Protein AF-A0A533S1Z0-F1 (afdb_monomer_lite)

Foldseek 3Di:
DDDDLLDQLLVVLLVLLVVLQVPDPCPDCLQNPLSVVLNVQSVCLLLLNHDPCSLVSLLVSLCSQLVRPDDPSSNCSSVSVNVCCVPPVVQSCCSHPVVARSSQPRPNSDPFLLLRQPPQSQPLVQLVVCVVVVVLVSSLVSRCVRDVCLQVCLPDPPRVSQVRAPVVVVPHGDSSSPSSNVSVVVCLQPPDVVVVVVPAQAEWALQQLVVCVVDPVNDPPVDDVNRNCCCVPVCVVRYDHHAQDAPDVQWTKHQQAWLHSGFIWIWGQDPVGIEIAREQLAQEPCCLVVVNTDPRTPHVVSSSVSSVVCVVGGPHYDHDHYPVNCVVCVPVDDD

Secondary structure (DSSP, 8-state):
----TTS-HHHHHHHHHHHHHHT----SHIIIIIHHHHHHHHHHHHHT---TTHHHHHHHHHHHHHHH-SSHHHHHTTHHHHHHHHH-HHHHHHHHHS---TTS--GGG-S-HHHHTSTT---HHHHHHHHHHT-HHHHHHHHHTT-S-HHHHHHH---HHHHT-GGGGTSPPP-HHHHHHHHHHHHHHH--GGGT-TT--EEE-HHHHHHHHH-GGGBTTTB-HHHHHIIIIISGGGEEE-SSEEEETTEEEEE--SS-TT-EEEEEEETTEEEEE-GGG--SHHHHHHT---SS-S-HHHHHHHHHHHHHH-SEEE-SS-THHHHH-TTS---

pLDDT: mean 90.34, std 8.54, range [52.91, 98.19]

Radius of gyration: 32.19 Å; chains: 1; bounding box: 68×45×89 Å

Sequence (335 aa):
IVMDEDSCLVDVARYFLEFVQEESCGKCVPCRVGTKRMLEILNRICEGDGEEEDVERLIELGEMIKDSSLCGMGQTAPNPVLTTLEYFRDEYEAHIKEKKCPAAVCDALMISPCQHTCPVGINVPKYVAHISAGEYLEAIETIRERNPFPAICGRICHHPCEGRCRRGELDDSVAIRALKRFAADWYFDHVNELGIYKNARIVVSRRGLEAATAFPGWKGTWAPWEVLDGLTKVWKDRVVAIDDTEVLPGLRTMWLGGHTPCSQAVVLQTRIGSTAIAGDTVSLYANIERNIPVGVADDYDQCLRAMIKLKRMADVIIPSHDPEVLRRYPNGAIG

Structure (mmCIF, N/CA/C/O backbone):
data_AF-A0A533S1Z0-F1
#
_entry.id   AF-A0A533S1Z0-F1
#
loop_
_atom_site.group_PDB
_atom_site.id
_atom_site.type_symbol
_atom_site.label_atom_id
_atom_site.label_alt_id
_atom_site.label_comp_id
_atom_site.label_asym_id
_atom_site.label_entity_id
_atom_site.label_seq_id
_atom_site.pdbx_PDB_ins_code
_atom_site.Cartn_x
_atom_site.Cartn_y
_atom_site.Cartn_z
_atom_site.occupancy
_atom_site.B_iso_or_equiv
_atom_site.auth_seq_id
_atom_site.auth_comp_id
_atom_site.auth_asym_id
_atom_site.auth_atom_id
_atom_site.pdbx_PDB_model_num
ATOM 1 N N . ILE A 1 1 ? 5.476 3.627 -35.959 1.00 69.94 1 ILE A N 1
ATOM 2 C CA . ILE A 1 1 ? 5.250 2.936 -34.669 1.00 69.94 1 ILE A CA 1
ATOM 3 C C . ILE A 1 1 ? 4.703 3.990 -33.723 1.00 69.94 1 ILE A C 1
ATOM 5 O O . ILE A 1 1 ? 5.192 5.111 -33.784 1.00 69.94 1 ILE A O 1
ATOM 9 N N . VAL A 1 2 ? 3.652 3.682 -32.969 1.00 80.75 2 VAL A N 1
ATOM 10 C CA . VAL A 1 2 ? 3.110 4.568 -31.929 1.00 80.75 2 VAL A CA 1
ATOM 11 C C . VAL A 1 2 ? 3.434 3.898 -30.600 1.00 80.75 2 VAL A C 1
ATOM 13 O O . VAL A 1 2 ? 3.203 2.699 -30.477 1.00 80.75 2 VAL A O 1
ATOM 16 N N . MET A 1 3 ? 4.026 4.648 -29.677 1.00 86.12 3 MET A N 1
ATOM 17 C CA . MET A 1 3 ? 4.383 4.208 -28.326 1.00 86.12 3 MET A CA 1
ATOM 18 C C . MET A 1 3 ? 3.674 5.119 -27.329 1.00 86.12 3 MET A C 1
ATOM 20 O O . MET A 1 3 ? 3.401 6.281 -27.644 1.00 86.12 3 MET A O 1
ATOM 24 N N . ASP A 1 4 ? 3.370 4.583 -26.160 1.00 87.00 4 ASP A N 1
ATOM 25 C CA . ASP A 1 4 ? 2.762 5.279 -25.033 1.00 87.00 4 ASP A CA 1
ATOM 26 C C . ASP A 1 4 ? 3.673 5.195 -23.797 1.00 87.00 4 ASP A C 1
ATOM 28 O O . ASP A 1 4 ? 4.795 4.690 -23.857 1.00 87.00 4 ASP A O 1
ATOM 32 N N . GLU A 1 5 ? 3.171 5.693 -22.669 1.00 81.00 5 GLU A N 1
ATOM 33 C CA . GLU A 1 5 ? 3.834 5.685 -21.355 1.00 81.00 5 GLU A CA 1
ATOM 34 C C . GLU A 1 5 ? 4.110 4.262 -20.834 1.00 81.00 5 GLU A C 1
ATOM 36 O O . GLU A 1 5 ? 4.813 4.082 -19.835 1.00 81.00 5 GLU A O 1
ATOM 41 N N . ASP A 1 6 ? 3.573 3.239 -21.509 1.00 83.81 6 ASP A N 1
ATOM 42 C CA . ASP A 1 6 ? 3.779 1.849 -21.151 1.00 83.81 6 ASP A CA 1
ATOM 43 C C . ASP A 1 6 ? 5.039 1.227 -21.761 1.00 83.81 6 ASP A C 1
ATOM 45 O O . ASP A 1 6 ? 5.438 0.125 -21.364 1.00 83.81 6 ASP A O 1
ATOM 49 N N . SER A 1 7 ? 5.705 1.965 -22.649 1.00 90.50 7 SER A N 1
ATOM 50 C CA . SER A 1 7 ? 6.949 1.581 -23.311 1.00 90.50 7 SER A CA 1
ATOM 51 C C . SER A 1 7 ? 8.155 2.246 -22.643 1.00 90.50 7 SER A C 1
ATOM 53 O O . SER A 1 7 ? 8.213 3.464 -22.536 1.00 90.50 7 SER A O 1
ATOM 55 N N . CYS A 1 8 ? 9.155 1.461 -22.235 1.00 94.00 8 CYS A N 1
ATOM 56 C CA . CYS A 1 8 ? 10.425 2.004 -21.745 1.00 94.00 8 CYS A CA 1
ATOM 57 C C . CYS A 1 8 ? 11.282 2.474 -22.923 1.00 94.00 8 CYS A C 1
ATOM 59 O O . CYS A 1 8 ? 11.689 1.657 -23.752 1.00 94.00 8 CYS A O 1
ATOM 61 N N . LEU A 1 9 ? 11.612 3.762 -22.994 1.00 95.31 9 LEU A N 1
ATOM 62 C CA . LEU A 1 9 ? 12.320 4.297 -24.160 1.00 95.31 9 LEU A CA 1
ATOM 63 C C . LEU A 1 9 ? 13.807 3.947 -24.180 1.00 95.31 9 LEU A C 1
ATOM 65 O O . LEU A 1 9 ? 14.397 3.827 -25.255 1.00 95.31 9 LEU A O 1
ATOM 69 N N . VAL A 1 10 ? 14.390 3.681 -23.008 1.00 96.25 10 VAL A N 1
ATOM 70 C CA . VAL A 1 10 ? 15.740 3.112 -22.891 1.00 96.25 10 VAL A CA 1
ATOM 71 C C . VAL A 1 10 ? 15.785 1.712 -23.514 1.00 96.25 10 VAL A C 1
ATOM 73 O O . VAL A 1 10 ? 16.684 1.411 -24.302 1.00 96.25 10 VAL A O 1
ATOM 76 N N . ASP A 1 11 ? 14.784 0.877 -23.219 1.00 95.94 11 ASP A N 1
ATOM 77 C CA . ASP A 1 11 ? 14.675 -0.485 -23.753 1.00 95.94 11 ASP A CA 1
ATOM 78 C C . ASP A 1 11 ? 14.328 -0.496 -25.248 1.00 95.94 11 ASP A C 1
ATOM 80 O O . ASP A 1 11 ? 14.890 -1.271 -26.018 1.00 95.94 11 ASP A O 1
ATOM 84 N N . VAL A 1 12 ? 13.482 0.432 -25.700 1.00 95.38 12 VAL A N 1
ATOM 85 C CA . VAL A 1 12 ? 13.204 0.638 -27.128 1.00 95.38 12 VAL A CA 1
ATOM 86 C C . VAL A 1 12 ? 14.484 0.987 -27.889 1.00 95.38 12 VAL A C 1
ATOM 88 O O . VAL A 1 12 ? 14.756 0.412 -28.947 1.00 95.38 12 VAL A O 1
ATOM 91 N N . ALA A 1 13 ? 15.284 1.918 -27.365 1.00 96.25 13 ALA A N 1
ATOM 92 C CA . ALA A 1 13 ? 16.552 2.293 -27.978 1.00 96.25 13 ALA A CA 1
ATOM 93 C C . ALA A 1 13 ? 17.522 1.100 -28.027 1.00 96.25 13 ALA A C 1
ATOM 95 O O . ALA A 1 13 ? 18.154 0.869 -29.060 1.00 96.25 13 ALA A O 1
ATOM 96 N N . ARG A 1 14 ? 17.585 0.310 -26.945 1.00 96.88 14 ARG A N 1
ATOM 97 C CA . ARG A 1 14 ? 18.360 -0.939 -26.853 1.00 96.88 14 ARG A CA 1
ATOM 98 C C . ARG A 1 14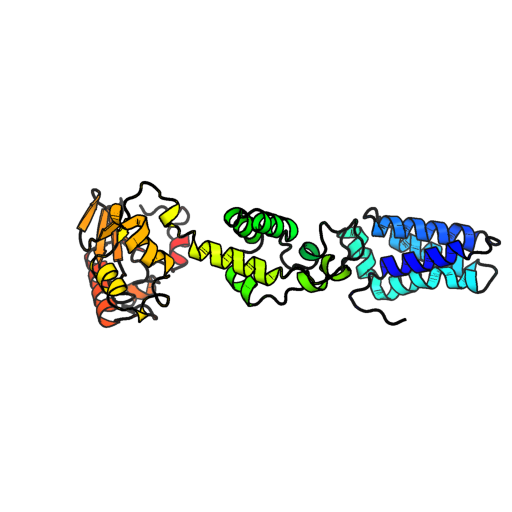 ? 17.931 -1.942 -27.926 1.00 96.88 14 ARG A C 1
ATOM 100 O O . ARG A 1 14 ? 18.781 -2.402 -28.681 1.00 96.88 14 ARG A O 1
ATOM 107 N N . TYR A 1 15 ? 16.630 -2.201 -28.051 1.00 94.94 15 TYR A N 1
ATOM 108 C CA . TYR A 1 15 ? 16.052 -3.119 -29.037 1.00 94.94 15 TYR A CA 1
ATOM 109 C C . TYR A 1 15 ? 16.387 -2.720 -30.481 1.00 94.94 15 TYR A C 1
ATOM 111 O O . TYR A 1 15 ? 16.841 -3.545 -31.275 1.00 94.94 15 TYR A O 1
ATOM 119 N N . PHE A 1 16 ? 16.213 -1.444 -30.842 1.00 94.56 16 PHE A N 1
ATOM 120 C CA . PHE A 1 16 ? 16.554 -0.994 -32.195 1.00 94.56 16 PHE A CA 1
ATOM 121 C C . PHE A 1 16 ? 18.049 -1.081 -32.478 1.00 94.56 16 PHE A C 1
ATOM 123 O O . PHE A 1 16 ? 18.445 -1.391 -33.601 1.00 94.56 16 PHE A O 1
ATOM 130 N N . LEU A 1 17 ? 18.883 -0.803 -31.481 1.00 94.19 17 LEU A N 1
ATOM 131 C CA . LEU A 1 17 ? 20.326 -0.863 -31.642 1.00 94.19 17 LEU A CA 1
ATOM 132 C C . LEU A 1 17 ? 20.837 -2.309 -31.742 1.00 94.19 17 LEU A C 1
ATOM 134 O O . LEU A 1 17 ? 21.756 -2.573 -32.515 1.00 94.19 17 LEU A O 1
ATOM 138 N N . GLU A 1 18 ? 20.213 -3.239 -31.018 1.00 95.19 18 GLU A N 1
ATOM 139 C CA . GLU A 1 18 ? 20.423 -4.683 -31.151 1.00 95.19 18 GLU A CA 1
ATOM 140 C C . GLU A 1 18 ? 20.115 -5.144 -32.579 1.00 95.19 18 GLU A C 1
ATOM 142 O O . GLU A 1 18 ? 20.994 -5.693 -33.244 1.00 95.19 18 GLU A O 1
ATOM 147 N N . PHE A 1 19 ? 18.944 -4.777 -33.108 1.00 93.56 19 PHE A N 1
ATOM 148 C CA . PHE A 1 19 ? 18.575 -5.050 -34.499 1.00 93.56 19 PHE A CA 1
ATOM 149 C C . PHE A 1 19 ? 19.589 -4.477 -35.504 1.00 93.56 19 PHE A C 1
ATOM 151 O O . PHE A 1 19 ? 20.037 -5.167 -36.419 1.00 93.56 19 PHE A O 1
ATOM 158 N N . VAL A 1 20 ? 19.999 -3.214 -35.335 1.00 91.31 20 VAL A N 1
ATOM 159 C CA . VAL A 1 20 ? 20.996 -2.580 -36.216 1.00 91.31 20 VAL A CA 1
ATOM 160 C C . VAL A 1 20 ? 22.335 -3.315 -36.174 1.00 91.31 20 VAL A C 1
ATOM 162 O O . VAL A 1 20 ? 23.023 -3.400 -37.195 1.00 91.31 20 VAL A O 1
ATOM 165 N N . GLN A 1 21 ? 22.720 -3.834 -35.010 1.00 91.31 21 GLN A N 1
ATOM 166 C CA . GLN A 1 21 ? 23.967 -4.564 -34.853 1.00 91.31 21 GLN A CA 1
ATOM 167 C C . GLN A 1 21 ? 23.907 -5.959 -35.489 1.00 91.31 21 GLN A C 1
ATOM 169 O O . GLN A 1 21 ? 24.897 -6.374 -36.095 1.00 91.31 21 GLN A O 1
ATOM 174 N N . GLU A 1 22 ? 22.770 -6.652 -35.401 1.00 91.94 22 GLU A N 1
ATOM 175 C CA . GLU A 1 22 ? 22.540 -7.938 -36.076 1.00 91.94 22 GLU A CA 1
ATOM 176 C C . GLU A 1 22 ? 22.550 -7.798 -37.605 1.00 91.94 22 GLU A C 1
ATOM 178 O O . GLU A 1 22 ? 23.176 -8.599 -38.300 1.00 91.94 22 GLU A O 1
ATOM 183 N N . GLU A 1 23 ? 21.954 -6.725 -38.130 1.00 92.00 23 GLU A N 1
ATOM 184 C CA . GLU A 1 23 ? 21.871 -6.449 -39.572 1.00 92.00 23 GLU A CA 1
ATOM 185 C C . GLU A 1 23 ? 23.104 -5.710 -40.133 1.00 92.00 23 GLU A C 1
ATOM 187 O O . GLU A 1 23 ? 23.195 -5.386 -41.325 1.00 92.00 23 GLU A O 1
ATOM 192 N N . SER A 1 24 ? 24.096 -5.414 -39.290 1.00 90.25 24 SER A N 1
ATOM 193 C CA . SER A 1 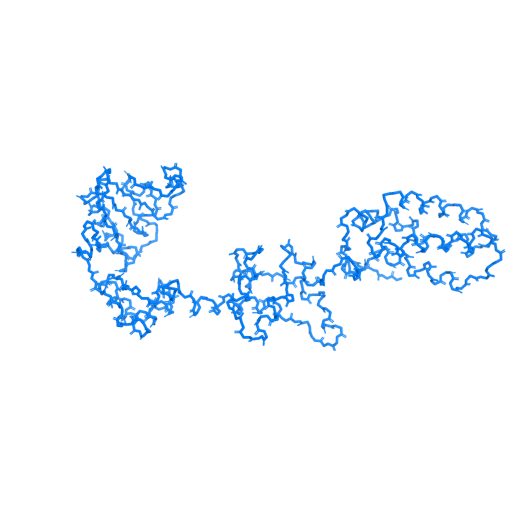24 ? 25.281 -4.667 -39.705 1.00 90.25 24 SER A CA 1
ATOM 194 C C . SER A 1 24 ? 26.155 -5.474 -40.668 1.00 90.25 24 SER A C 1
ATOM 196 O O . SER A 1 24 ? 26.665 -6.545 -40.352 1.00 90.25 24 SER A O 1
ATOM 198 N N . CYS A 1 25 ? 26.477 -4.894 -41.831 1.00 91.94 25 CYS A N 1
ATOM 199 C CA . CYS A 1 25 ? 27.436 -5.499 -42.767 1.00 91.94 25 CYS A CA 1
ATOM 200 C C . CYS A 1 25 ? 28.890 -5.530 -42.244 1.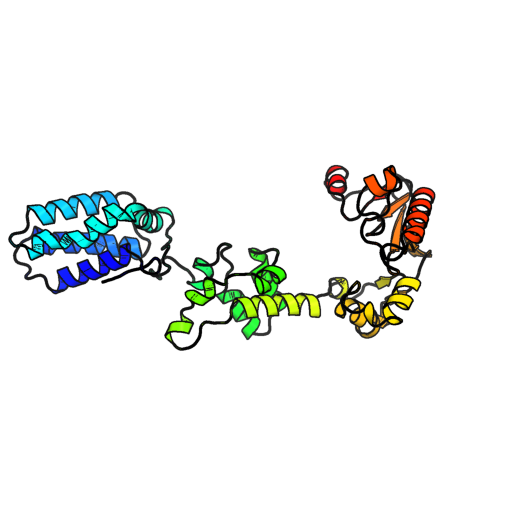00 91.94 25 CYS A C 1
ATOM 202 O O . CYS A 1 25 ? 29.768 -6.097 -42.898 1.00 91.94 25 CYS A O 1
ATOM 204 N N . GLY A 1 26 ? 29.179 -4.852 -41.123 1.00 90.38 26 GLY A N 1
ATOM 205 C CA . GLY A 1 26 ? 30.468 -4.901 -40.426 1.00 90.38 26 GLY A CA 1
ATOM 206 C C . GLY A 1 26 ? 31.662 -4.232 -41.128 1.00 90.38 26 GLY A C 1
ATOM 207 O O . GLY A 1 26 ? 32.798 -4.407 -40.683 1.00 90.38 26 GLY A O 1
ATOM 208 N N . LYS A 1 27 ? 31.446 -3.481 -42.218 1.00 92.44 27 LYS A N 1
ATOM 209 C CA . LYS A 1 27 ? 32.531 -2.930 -43.058 1.00 92.44 27 LYS A CA 1
ATOM 210 C C . LYS A 1 27 ? 33.289 -1.758 -42.429 1.00 92.44 27 LYS A C 1
ATOM 212 O O . LYS A 1 27 ? 34.510 -1.708 -42.544 1.00 92.44 27 LYS A O 1
ATOM 217 N N . CYS A 1 28 ? 32.598 -0.807 -41.795 1.00 93.38 28 CYS A N 1
ATOM 218 C CA . CYS A 1 28 ? 33.242 0.332 -41.136 1.00 93.38 28 CYS A CA 1
ATOM 219 C C . CYS A 1 28 ? 33.354 0.108 -39.625 1.00 93.38 28 CYS A 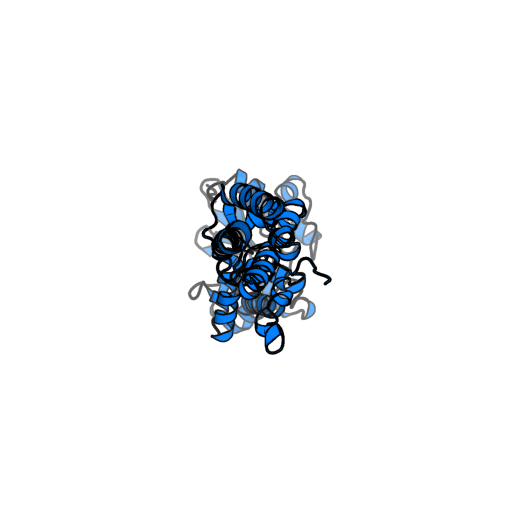C 1
ATOM 221 O O . CYS A 1 28 ? 32.423 -0.372 -38.977 1.00 93.38 28 CYS A O 1
ATOM 223 N N . VAL A 1 29 ? 34.509 0.471 -39.061 1.00 94.94 29 VAL A N 1
ATOM 224 C CA . VAL A 1 29 ? 34.780 0.346 -37.621 1.00 94.94 29 VAL A CA 1
ATOM 225 C C . VAL A 1 29 ? 33.822 1.191 -36.769 1.00 94.94 29 VAL A C 1
ATOM 227 O O . VAL A 1 29 ? 33.312 0.625 -35.802 1.00 94.94 29 VAL A O 1
ATOM 230 N N . PRO A 1 30 ? 33.506 2.461 -37.120 1.00 94.75 30 PRO A N 1
ATOM 231 C CA . PRO A 1 30 ? 32.562 3.278 -36.355 1.00 94.75 30 PRO A CA 1
ATOM 232 C C . PRO A 1 30 ? 31.214 2.587 -36.155 1.00 94.75 30 PRO A C 1
ATOM 234 O O . PRO A 1 30 ? 30.812 2.368 -35.021 1.00 94.75 30 PRO A O 1
ATOM 237 N N . CYS A 1 31 ? 30.570 2.114 -37.227 1.00 93.94 31 CYS A N 1
ATOM 238 C CA . CYS A 1 31 ? 29.302 1.396 -37.110 1.00 93.94 31 CYS A CA 1
ATOM 239 C C . CYS A 1 31 ? 29.462 0.054 -36.380 1.00 93.94 31 CYS A C 1
ATOM 241 O O . CYS A 1 31 ? 28.766 -0.173 -35.399 1.00 93.94 31 CYS A O 1
ATOM 243 N N . ARG A 1 32 ? 30.398 -0.820 -36.790 1.00 94.38 32 ARG A N 1
ATOM 244 C CA . ARG A 1 32 ? 30.521 -2.190 -36.242 1.00 94.38 32 ARG A CA 1
ATOM 245 C C . ARG A 1 32 ? 30.855 -2.230 -34.749 1.00 94.38 32 ARG A C 1
ATOM 247 O O . ARG A 1 32 ? 30.400 -3.123 -34.037 1.00 94.38 32 ARG A O 1
ATOM 254 N N . VAL A 1 33 ? 31.751 -1.347 -34.308 1.00 95.62 33 VAL A N 1
ATOM 255 C CA . VAL A 1 33 ? 32.264 -1.334 -32.930 1.00 95.62 33 VAL A CA 1
ATOM 256 C C . VAL A 1 33 ? 31.521 -0.308 -32.086 1.00 95.62 33 VAL A C 1
ATOM 258 O O . VAL A 1 33 ? 31.198 -0.606 -30.943 1.00 95.62 33 VAL A O 1
ATOM 261 N N . GLY A 1 34 ? 31.226 0.872 -32.633 1.00 95.56 34 GLY A N 1
ATOM 262 C CA . GLY A 1 34 ? 30.555 1.940 -31.896 1.00 95.56 34 GLY A CA 1
ATOM 263 C C . GLY A 1 34 ? 29.149 1.548 -31.455 1.00 95.56 34 GLY A C 1
ATOM 264 O O . GLY A 1 34 ? 28.840 1.658 -30.273 1.00 95.56 34 GLY A O 1
ATOM 265 N N . THR A 1 35 ? 28.329 1.004 -32.360 1.00 95.12 35 THR A N 1
ATOM 266 C CA . THR A 1 35 ? 26.964 0.565 -32.003 1.00 95.12 35 THR A CA 1
ATOM 267 C C . THR A 1 35 ? 26.989 -0.585 -30.996 1.00 95.12 35 THR A C 1
ATOM 269 O O . THR A 1 35 ? 26.198 -0.588 -30.060 1.00 95.12 35 THR A O 1
ATOM 272 N N . LYS A 1 36 ? 27.971 -1.495 -31.086 1.00 96.00 36 LYS A N 1
ATOM 273 C CA . LYS A 1 36 ? 28.194 -2.527 -30.063 1.00 96.00 36 LYS A CA 1
ATOM 274 C C . LYS A 1 36 ? 28.472 -1.924 -28.682 1.00 96.00 36 LYS A C 1
ATOM 276 O O . LYS A 1 36 ? 27.906 -2.392 -27.703 1.00 96.00 36 LYS A O 1
ATOM 281 N N . ARG A 1 37 ? 29.322 -0.893 -28.588 1.00 97.25 37 ARG A N 1
ATOM 282 C CA . ARG A 1 37 ? 29.607 -0.216 -27.308 1.00 97.25 37 ARG A CA 1
ATOM 283 C C . ARG A 1 37 ? 28.386 0.504 -26.752 1.00 97.25 37 ARG A C 1
ATOM 285 O O . ARG A 1 37 ? 28.134 0.421 -25.558 1.00 97.25 37 ARG A O 1
ATOM 292 N N . MET A 1 38 ? 27.612 1.160 -27.613 1.00 97.25 38 MET A N 1
ATOM 293 C CA . MET A 1 38 ? 26.347 1.771 -27.208 1.00 97.25 38 MET A CA 1
ATOM 294 C C . MET A 1 38 ? 25.353 0.719 -26.689 1.00 97.25 38 MET A C 1
ATOM 296 O O . MET A 1 38 ? 24.729 0.937 -25.656 1.00 97.25 38 MET A O 1
ATOM 300 N N . LEU A 1 39 ? 25.253 -0.441 -27.348 1.00 97.44 39 LEU A N 1
ATOM 301 C CA . LEU A 1 39 ? 24.376 -1.533 -26.919 1.00 97.44 39 LEU A CA 1
ATOM 302 C C . LEU A 1 39 ? 24.806 -2.116 -25.569 1.00 97.44 39 LEU A C 1
ATOM 304 O O . LEU A 1 39 ? 23.963 -2.349 -24.711 1.00 97.44 39 LEU A O 1
ATOM 308 N N . GLU A 1 40 ? 26.111 -2.298 -25.352 1.00 97.81 40 GLU A N 1
ATOM 309 C CA . GLU A 1 40 ? 26.657 -2.727 -24.058 1.00 97.81 40 GLU A CA 1
ATOM 310 C C . GLU A 1 40 ? 26.284 -1.745 -22.935 1.00 97.81 40 GLU A C 1
ATOM 312 O O . GLU A 1 40 ? 25.869 -2.180 -21.864 1.00 97.81 40 GLU A O 1
ATOM 317 N N . ILE A 1 41 ? 26.366 -0.433 -23.183 1.00 97.88 41 ILE A N 1
ATOM 318 C CA . ILE A 1 41 ? 25.955 0.587 -22.207 1.00 97.88 41 ILE A CA 1
ATOM 319 C C . ILE A 1 41 ? 24.450 0.496 -21.921 1.00 97.88 41 ILE A C 1
ATOM 321 O O . ILE A 1 41 ? 24.056 0.452 -20.759 1.00 97.88 41 ILE A O 1
ATOM 325 N N . LEU A 1 42 ? 23.606 0.422 -22.955 1.00 97.50 42 LEU A N 1
ATOM 326 C CA . LEU A 1 42 ? 22.151 0.327 -22.781 1.00 97.50 42 LEU A CA 1
ATOM 327 C C . LEU A 1 42 ? 21.737 -0.946 -22.031 1.00 97.50 42 LEU A C 1
ATOM 329 O O . LEU A 1 42 ? 20.875 -0.872 -21.159 1.00 97.50 42 LEU A O 1
ATOM 333 N N . ASN A 1 43 ? 22.379 -2.085 -22.313 1.00 97.12 43 ASN A N 1
ATOM 334 C CA . ASN A 1 43 ? 22.161 -3.326 -21.567 1.00 97.12 43 ASN A CA 1
ATOM 335 C C . ASN A 1 43 ? 22.453 -3.123 -20.075 1.00 97.12 43 ASN A C 1
ATOM 337 O O . ASN A 1 43 ? 21.587 -3.414 -19.255 1.00 97.12 43 ASN A O 1
ATOM 341 N N . ARG A 1 44 ? 23.603 -2.528 -19.719 1.00 97.06 44 ARG A N 1
ATOM 342 C CA . ARG A 1 44 ? 23.925 -2.224 -18.312 1.00 97.06 44 ARG A CA 1
ATOM 343 C C . ARG A 1 44 ? 22.890 -1.308 -17.666 1.00 97.06 44 ARG A C 1
ATOM 345 O O . ARG A 1 44 ? 22.486 -1.554 -16.535 1.00 97.06 44 ARG A O 1
ATOM 352 N N . ILE A 1 45 ? 22.438 -0.265 -18.366 1.00 97.00 45 ILE A N 1
ATOM 353 C CA . ILE A 1 45 ? 21.412 0.649 -17.842 1.00 97.00 45 ILE A CA 1
ATOM 354 C C . ILE A 1 45 ? 20.110 -0.117 -17.548 1.00 97.00 45 ILE A C 1
ATOM 356 O O . ILE A 1 45 ? 19.538 0.051 -16.471 1.00 97.00 45 ILE A O 1
ATOM 360 N N . CYS A 1 46 ? 19.665 -0.989 -18.457 1.00 96.19 46 CYS A N 1
ATOM 361 C CA . CYS A 1 46 ? 18.471 -1.824 -18.272 1.00 96.19 46 CYS A CA 1
ATOM 362 C C . CYS A 1 46 ? 18.640 -2.908 -17.190 1.00 96.19 46 CYS A C 1
ATOM 364 O O . CYS A 1 46 ? 17.658 -3.283 -16.551 1.00 96.19 46 CYS A O 1
ATOM 366 N N . GLU A 1 47 ? 19.864 -3.385 -16.956 1.00 95.50 47 GLU A N 1
ATOM 367 C CA . GLU A 1 47 ? 20.214 -4.345 -15.897 1.00 95.50 47 GLU A CA 1
ATOM 368 C C . GLU A 1 47 ? 20.404 -3.684 -14.517 1.00 95.50 47 GLU A C 1
ATOM 370 O O . GLU A 1 47 ? 20.480 -4.374 -13.503 1.00 95.50 47 GLU A O 1
ATOM 375 N N . GLY A 1 48 ? 20.423 -2.348 -14.453 1.00 93.81 48 GLY A N 1
ATOM 376 C CA . GLY A 1 48 ? 20.628 -1.577 -13.222 1.00 93.81 48 GLY A CA 1
ATOM 377 C C . GLY A 1 48 ? 22.079 -1.246 -12.892 1.00 93.81 48 GLY A C 1
ATOM 378 O O . GLY A 1 48 ? 22.342 -0.574 -11.894 1.00 93.81 48 GLY A O 1
ATOM 379 N N . ASP A 1 49 ? 23.004 -1.574 -13.783 1.00 95.56 49 ASP A N 1
ATOM 380 C CA . ASP A 1 49 ? 24.437 -1.292 -13.679 1.00 95.56 49 ASP A CA 1
ATOM 381 C C . ASP A 1 49 ? 24.859 -0.013 -14.433 1.00 95.56 49 ASP A C 1
ATOM 383 O O . ASP A 1 49 ? 26.031 0.176 -14.750 1.00 95.56 49 ASP A O 1
ATOM 387 N N . GLY A 1 50 ? 23.911 0.883 -14.736 1.00 93.69 50 GLY A N 1
ATOM 388 C CA . GLY A 1 50 ? 24.201 2.174 -15.373 1.00 93.69 50 GLY A CA 1
ATOM 389 C C . GLY A 1 50 ? 25.051 3.112 -14.500 1.00 93.69 50 GLY A C 1
ATOM 390 O O . GLY A 1 50 ? 24.828 3.204 -13.286 1.00 93.69 50 GLY A O 1
ATOM 391 N N . GLU A 1 51 ? 25.983 3.825 -15.137 1.00 95.50 51 GLU A N 1
ATOM 392 C CA . GLU A 1 51 ? 26.884 4.831 -14.545 1.00 95.50 51 GLU A CA 1
ATOM 393 C C . GLU A 1 51 ? 26.429 6.263 -14.895 1.00 95.50 51 GLU A C 1
ATOM 395 O O . GLU A 1 51 ? 25.767 6.470 -15.911 1.00 95.50 51 GLU A O 1
ATOM 400 N N . GLU A 1 52 ? 26.782 7.270 -14.084 1.00 93.44 52 GLU A N 1
ATOM 401 C CA . GLU A 1 52 ? 26.381 8.666 -14.351 1.00 93.44 52 GLU A CA 1
ATOM 402 C C . GLU A 1 52 ? 26.942 9.185 -15.680 1.00 93.44 52 GLU A C 1
ATOM 404 O O . GLU A 1 52 ? 26.254 9.921 -16.379 1.00 93.44 52 GLU A O 1
ATOM 409 N N . GLU A 1 53 ? 28.143 8.747 -16.066 1.00 95.81 53 GLU A N 1
ATOM 410 C CA . GLU A 1 53 ? 28.804 9.157 -17.308 1.00 95.81 53 GLU A CA 1
ATOM 411 C C . GLU A 1 53 ? 28.255 8.459 -18.560 1.00 95.81 53 GLU A C 1
ATOM 413 O O . GLU A 1 53 ? 28.666 8.775 -19.680 1.00 95.81 53 GLU A O 1
ATOM 418 N N . ASP A 1 54 ? 27.368 7.472 -18.409 1.00 96.88 54 ASP A N 1
ATOM 419 C CA . ASP A 1 54 ? 26.887 6.686 -19.545 1.00 96.88 54 ASP A CA 1
ATOM 420 C C . ASP A 1 54 ? 26.048 7.513 -20.515 1.00 96.88 54 ASP A C 1
ATOM 422 O O . ASP A 1 54 ? 26.099 7.273 -21.721 1.00 96.88 54 ASP A O 1
ATOM 426 N N . VAL A 1 55 ? 25.335 8.527 -20.022 1.00 96.50 55 VAL A N 1
ATOM 427 C CA . VAL A 1 55 ? 24.561 9.434 -20.874 1.00 96.50 55 VAL A CA 1
ATOM 428 C C . VAL A 1 55 ? 25.484 10.215 -21.809 1.00 96.50 55 VAL A C 1
ATOM 430 O O . VAL A 1 55 ? 25.279 10.220 -23.024 1.00 96.50 55 VAL A O 1
ATOM 433 N N . GLU A 1 56 ? 26.533 10.835 -21.273 1.00 97.00 56 GLU A N 1
ATOM 434 C CA . GLU A 1 56 ? 27.501 11.595 -22.063 1.00 97.00 56 GLU A CA 1
ATOM 435 C C . GLU A 1 56 ? 28.265 10.680 -23.029 1.00 97.00 56 GLU A C 1
ATOM 437 O O . GLU A 1 56 ? 28.401 11.011 -24.208 1.00 97.00 56 GLU A O 1
ATOM 442 N N . ARG A 1 57 ? 28.666 9.480 -22.585 1.00 97.50 57 ARG A N 1
ATOM 443 C CA . ARG A 1 57 ? 29.317 8.480 -23.452 1.00 97.50 57 ARG A CA 1
ATOM 444 C C . ARG A 1 57 ? 28.428 8.051 -24.618 1.00 97.50 57 ARG A C 1
ATOM 446 O O . ARG A 1 57 ? 28.929 7.890 -25.730 1.00 97.50 57 ARG A O 1
ATOM 453 N N . LEU A 1 58 ? 27.128 7.851 -24.393 1.00 97.94 58 LEU A N 1
ATOM 454 C CA . LEU A 1 58 ? 26.183 7.496 -25.457 1.00 97.94 58 LEU A CA 1
ATOM 455 C C . LEU A 1 58 ? 26.046 8.619 -26.491 1.00 97.94 58 LEU A C 1
ATOM 457 O O . LEU A 1 58 ? 25.998 8.327 -27.687 1.00 97.94 58 LEU A O 1
ATOM 461 N N . ILE A 1 59 ? 26.029 9.881 -26.054 1.00 97.88 59 ILE A N 1
ATOM 462 C CA . ILE A 1 59 ? 25.977 11.047 -26.949 1.00 97.88 59 ILE A CA 1
ATOM 463 C C . ILE A 1 59 ? 27.255 11.129 -27.791 1.00 97.88 59 ILE A C 1
ATOM 465 O O . ILE A 1 59 ? 27.182 11.213 -29.018 1.00 97.88 59 ILE A O 1
ATOM 469 N N . GLU A 1 60 ? 28.424 11.042 -27.152 1.00 97.88 60 GLU A N 1
ATOM 470 C CA . GLU A 1 60 ? 29.722 11.095 -27.834 1.00 97.88 60 GLU A CA 1
ATOM 471 C C . GLU A 1 60 ? 29.884 9.963 -28.856 1.00 97.88 60 GLU A C 1
ATOM 473 O O . GLU A 1 60 ? 30.297 10.194 -29.997 1.00 97.88 60 GLU A O 1
ATOM 478 N N . LEU A 1 61 ? 29.526 8.732 -28.471 1.00 97.06 61 LEU A N 1
ATOM 479 C CA . LEU A 1 61 ? 29.548 7.584 -29.375 1.00 97.06 61 LEU A CA 1
ATOM 480 C C . LEU A 1 61 ? 28.563 7.767 -30.530 1.00 97.06 61 LEU A C 1
ATOM 482 O O . LEU A 1 61 ? 28.918 7.479 -31.673 1.00 97.06 61 LEU A O 1
ATOM 486 N N . GLY A 1 62 ? 27.354 8.251 -30.248 1.00 97.38 62 GLY A N 1
ATOM 487 C CA . GLY A 1 62 ? 26.318 8.443 -31.253 1.00 97.38 62 GLY A CA 1
ATOM 488 C C . GLY A 1 62 ? 26.725 9.439 -32.337 1.00 97.38 62 GLY A C 1
ATOM 489 O O . GLY A 1 62 ? 26.658 9.104 -33.521 1.00 97.38 62 GLY A O 1
ATOM 490 N N . GLU A 1 63 ? 27.219 10.621 -31.964 1.00 97.75 63 GLU A N 1
ATOM 491 C CA . GLU A 1 63 ? 27.680 11.617 -32.945 1.00 97.75 63 GLU A CA 1
ATOM 492 C C . GLU A 1 63 ? 28.912 11.119 -33.724 1.00 97.75 63 GLU A C 1
ATOM 494 O O . GLU A 1 63 ? 28.968 11.237 -34.949 1.00 97.75 63 GLU A O 1
ATOM 499 N N . MET A 1 64 ? 29.857 10.437 -33.063 1.00 97.56 64 MET A N 1
ATOM 500 C CA . MET A 1 64 ? 31.019 9.850 -33.746 1.00 97.56 64 MET A CA 1
ATOM 501 C C . MET A 1 64 ? 30.613 8.822 -34.812 1.00 97.56 64 MET A C 1
ATOM 503 O O . MET A 1 64 ? 31.149 8.834 -35.927 1.00 97.56 64 MET A O 1
ATOM 507 N N . ILE A 1 65 ? 29.662 7.937 -34.497 1.00 97.00 65 ILE A N 1
ATOM 508 C CA . ILE A 1 65 ? 29.162 6.923 -35.437 1.00 97.00 65 ILE A CA 1
ATOM 509 C C . ILE A 1 65 ? 28.465 7.588 -36.621 1.00 97.00 65 ILE A C 1
ATOM 511 O O . ILE A 1 65 ? 28.682 7.169 -37.763 1.00 97.00 65 ILE A O 1
ATOM 515 N N . LYS A 1 66 ? 27.654 8.611 -36.351 1.00 96.75 66 LYS A N 1
ATOM 516 C CA . LYS A 1 66 ? 26.895 9.359 -37.351 1.00 96.75 66 LYS A CA 1
ATOM 517 C C . LYS A 1 66 ? 27.804 10.070 -38.351 1.00 96.75 66 LYS A C 1
ATOM 519 O O . LYS A 1 66 ? 27.586 9.936 -39.552 1.00 96.75 66 LYS A O 1
ATOM 524 N N . ASP A 1 67 ? 28.866 10.717 -37.882 1.00 96.88 67 ASP A N 1
ATOM 525 C CA . ASP A 1 67 ? 29.774 11.486 -38.744 1.00 96.88 67 ASP A CA 1
ATOM 526 C C . ASP A 1 67 ? 30.818 10.618 -39.462 1.00 96.88 67 ASP A C 1
ATOM 528 O O . ASP A 1 67 ? 31.277 10.953 -40.556 1.00 96.88 67 ASP A O 1
ATOM 532 N N . SER A 1 68 ? 31.199 9.480 -38.869 1.00 96.25 68 SER A N 1
ATOM 533 C CA . SER A 1 68 ? 32.332 8.669 -39.349 1.00 96.25 68 SER A CA 1
ATOM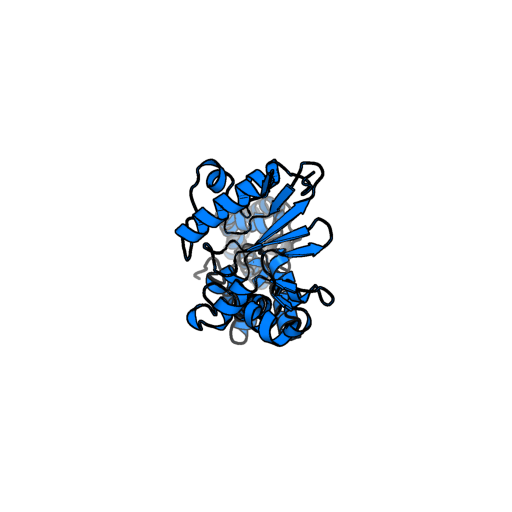 534 C C . SER A 1 68 ? 31.927 7.399 -40.112 1.00 96.25 68 SER A C 1
ATOM 536 O O . SER A 1 68 ? 32.789 6.674 -40.620 1.00 96.25 68 SER A O 1
ATOM 538 N N . SER A 1 69 ? 30.633 7.074 -40.192 1.00 96.00 69 SER A N 1
ATOM 539 C CA . SER A 1 69 ? 30.156 5.876 -40.895 1.00 96.00 69 SER A CA 1
ATOM 540 C C . SER A 1 69 ? 30.093 6.053 -42.415 1.00 96.00 69 SER A C 1
ATOM 542 O O . SER A 1 69 ? 29.700 7.094 -42.932 1.00 96.00 69 SER A O 1
ATOM 544 N N . LEU A 1 70 ? 30.443 4.986 -43.146 1.00 95.44 70 LEU A N 1
ATOM 545 C CA . LEU A 1 70 ? 30.587 5.010 -44.610 1.00 95.44 70 LEU A CA 1
ATOM 546 C C . LEU A 1 70 ? 29.261 5.039 -45.386 1.00 95.44 70 LEU A C 1
ATOM 548 O O . LEU A 1 70 ? 29.253 5.425 -46.551 1.00 95.44 70 LEU A O 1
ATOM 552 N N . CYS A 1 71 ? 28.164 4.557 -44.799 1.00 95.19 71 CYS A N 1
ATOM 553 C CA . CYS A 1 71 ? 26.875 4.423 -45.478 1.00 95.19 71 CYS A CA 1
ATOM 554 C C . CYS A 1 71 ? 25.739 5.012 -44.641 1.00 95.19 71 CYS A C 1
ATOM 556 O O . CYS A 1 71 ? 25.845 5.074 -43.418 1.00 95.19 71 CYS A O 1
ATOM 558 N N . GLY A 1 72 ? 24.627 5.364 -45.296 1.00 92.69 72 GLY A N 1
ATOM 559 C CA . GLY A 1 72 ? 23.474 5.985 -44.635 1.00 92.69 72 GLY A CA 1
ATOM 560 C C . GLY A 1 72 ? 22.927 5.171 -43.460 1.00 92.69 72 GLY A C 1
ATOM 561 O O . GLY A 1 72 ? 22.664 5.742 -42.414 1.00 92.69 72 GLY A O 1
ATOM 562 N N . MET A 1 73 ? 22.863 3.838 -43.575 1.00 91.62 73 MET A N 1
ATOM 563 C CA . MET A 1 73 ? 22.413 2.974 -42.473 1.00 91.62 73 MET A CA 1
ATOM 564 C C . MET A 1 73 ? 23.316 3.089 -41.238 1.00 91.62 73 MET A C 1
ATOM 566 O O . MET A 1 73 ? 22.820 3.198 -40.123 1.00 91.62 73 MET A O 1
ATOM 570 N N . GLY A 1 74 ? 24.639 3.103 -41.436 1.00 93.81 74 GLY A N 1
ATOM 571 C CA . GLY A 1 74 ? 25.592 3.281 -40.341 1.00 93.81 74 GLY A CA 1
ATOM 572 C C . GLY A 1 74 ? 25.537 4.686 -39.743 1.00 93.81 74 GLY A C 1
ATOM 573 O O . GLY A 1 74 ? 25.693 4.831 -38.539 1.00 93.81 74 GLY A O 1
ATOM 574 N N . GLN A 1 75 ? 25.267 5.706 -40.562 1.00 95.56 75 GLN A N 1
ATOM 575 C CA . GLN A 1 75 ? 25.112 7.088 -40.097 1.00 95.56 75 GLN A CA 1
ATOM 576 C C . GLN A 1 75 ? 23.830 7.278 -39.271 1.00 95.56 75 GLN A C 1
ATOM 578 O O . GLN A 1 75 ? 23.827 8.043 -38.315 1.00 95.56 75 GLN A O 1
ATOM 583 N N . THR A 1 76 ? 22.748 6.565 -39.601 1.00 95.75 76 THR A N 1
ATOM 584 C CA . THR A 1 76 ? 21.469 6.635 -38.872 1.00 95.75 76 THR A CA 1
ATOM 585 C C . THR A 1 76 ? 21.339 5.618 -37.740 1.00 95.75 76 THR A C 1
ATOM 587 O O . THR A 1 76 ? 20.395 5.702 -36.960 1.00 95.75 76 THR A O 1
ATOM 590 N N . ALA A 1 77 ? 22.268 4.666 -37.634 1.00 95.44 77 ALA A N 1
ATOM 591 C CA . ALA A 1 77 ? 22.306 3.644 -36.590 1.00 95.44 77 ALA A CA 1
ATOM 592 C C . ALA A 1 77 ? 22.142 4.176 -35.148 1.00 95.44 77 ALA A C 1
ATOM 594 O O . ALA A 1 77 ? 21.385 3.568 -34.396 1.00 95.44 77 ALA A O 1
ATOM 595 N N . PRO A 1 78 ? 22.793 5.284 -34.735 1.00 96.81 78 PRO A N 1
ATOM 596 C CA . PRO A 1 78 ? 22.685 5.781 -33.364 1.00 96.81 78 PRO A CA 1
ATOM 597 C C . PRO A 1 78 ? 21.431 6.633 -33.115 1.00 96.81 78 PRO A C 1
ATOM 599 O O . PRO A 1 78 ? 21.176 7.004 -31.971 1.00 96.81 78 PRO A O 1
ATOM 602 N N . ASN A 1 79 ? 20.639 6.949 -34.150 1.00 95.62 79 ASN A N 1
ATOM 603 C CA . ASN A 1 79 ? 19.497 7.860 -34.031 1.00 95.62 79 ASN A CA 1
ATOM 604 C C . ASN A 1 79 ? 18.468 7.436 -32.974 1.00 95.62 79 ASN A C 1
ATOM 606 O O . ASN A 1 79 ? 18.037 8.320 -32.241 1.00 95.62 79 ASN A O 1
ATOM 610 N N . PRO A 1 80 ? 18.087 6.147 -32.828 1.00 95.00 80 PRO A N 1
ATOM 611 C CA . PRO A 1 80 ? 17.158 5.744 -31.775 1.00 95.00 80 PRO A CA 1
ATOM 612 C C . PRO A 1 80 ? 17.629 6.181 -30.389 1.00 95.00 80 PRO A C 1
ATOM 614 O O . PRO A 1 80 ? 16.822 6.682 -29.625 1.00 95.00 80 PRO A O 1
ATOM 617 N N . VAL A 1 81 ? 18.932 6.072 -30.108 1.00 96.94 81 VAL A N 1
ATOM 618 C CA . VAL A 1 81 ? 19.528 6.443 -28.818 1.00 96.94 81 VAL A CA 1
ATOM 619 C C . VAL A 1 81 ? 19.639 7.956 -28.660 1.00 96.94 81 VAL A C 1
ATOM 621 O O . VAL A 1 81 ? 19.288 8.493 -27.616 1.00 96.94 81 VAL A O 1
ATOM 624 N N . LEU A 1 82 ? 20.125 8.658 -29.687 1.00 97.31 82 LEU A N 1
ATOM 625 C CA . LEU A 1 82 ? 20.278 10.115 -29.628 1.00 97.31 82 LEU A CA 1
ATOM 626 C C . LEU A 1 82 ? 18.923 10.810 -29.468 1.00 97.31 82 LEU A C 1
ATOM 628 O O . LEU A 1 82 ? 18.789 11.722 -28.658 1.00 97.31 82 LEU A O 1
ATOM 632 N N . THR A 1 83 ? 17.906 10.354 -30.199 1.00 95.88 83 THR A N 1
ATOM 633 C CA . THR A 1 83 ? 16.555 10.911 -30.117 1.00 95.88 83 THR A CA 1
ATOM 634 C C . THR A 1 83 ? 15.907 10.609 -28.766 1.00 95.88 83 THR A C 1
ATOM 636 O O . THR A 1 83 ? 15.347 11.515 -28.158 1.00 95.88 83 THR A O 1
ATOM 639 N N . THR A 1 84 ? 15.992 9.384 -28.237 1.00 95.56 84 THR A N 1
ATOM 640 C CA . THR A 1 84 ? 15.420 9.103 -26.907 1.00 95.56 84 THR A CA 1
ATOM 641 C C . THR A 1 84 ? 16.152 9.855 -25.797 1.00 95.56 84 THR A C 1
ATOM 643 O O . THR A 1 84 ? 15.502 10.325 -24.870 1.00 95.56 84 THR A O 1
ATOM 646 N N . LEU A 1 85 ? 17.468 10.062 -25.906 1.00 96.12 85 LEU A N 1
ATOM 647 C CA . LEU A 1 85 ? 18.220 10.916 -24.980 1.00 96.12 85 LEU A CA 1
ATOM 648 C C . LEU A 1 85 ? 17.847 12.399 -25.077 1.00 96.12 85 LEU A C 1
ATOM 650 O O . LEU A 1 85 ? 17.917 13.103 -24.074 1.00 96.12 85 LEU A O 1
ATOM 654 N N . GLU A 1 86 ? 17.474 12.891 -26.259 1.00 96.31 86 GLU A N 1
ATOM 655 C CA . GLU A 1 86 ? 17.049 14.282 -26.448 1.00 96.31 86 GLU A CA 1
ATOM 656 C C . GLU A 1 86 ? 15.691 14.551 -25.785 1.00 96.31 86 GLU A C 1
ATOM 658 O O . GLU A 1 86 ? 15.537 15.545 -25.075 1.00 96.31 86 GLU A O 1
ATOM 663 N N . TYR A 1 87 ? 14.716 13.663 -25.996 1.00 95.06 87 TYR A N 1
ATOM 664 C CA . TYR A 1 87 ? 13.331 13.893 -25.572 1.00 95.06 87 TYR A CA 1
ATOM 665 C C . TYR A 1 87 ? 12.966 13.257 -24.224 1.00 95.06 87 TYR A C 1
ATOM 667 O O . TYR A 1 87 ? 12.021 13.721 -23.593 1.00 95.06 87 TYR A O 1
ATOM 675 N N . PHE A 1 88 ? 13.699 12.231 -23.780 1.00 95.69 88 PHE A N 1
ATOM 676 C CA . PHE A 1 88 ? 13.350 11.393 -22.621 1.00 95.69 88 PHE A CA 1
ATOM 677 C C . PHE A 1 88 ? 14.561 11.109 -21.724 1.00 95.69 88 PHE A C 1
ATOM 679 O O . PHE A 1 88 ? 14.730 10.014 -21.181 1.00 95.69 88 PHE A O 1
ATOM 686 N N . ARG A 1 89 ? 15.456 12.096 -21.584 1.00 95.38 89 ARG A N 1
ATOM 687 C CA . ARG A 1 89 ? 16.650 12.008 -20.724 1.00 95.38 89 ARG A CA 1
ATOM 688 C C . ARG A 1 89 ? 16.308 11.598 -19.289 1.00 95.38 89 ARG A C 1
ATOM 690 O O . ARG A 1 89 ? 17.071 10.874 -18.657 1.00 95.38 89 ARG A O 1
ATOM 697 N N . ASP A 1 90 ? 15.171 12.051 -18.782 1.00 95.44 90 ASP A N 1
ATOM 698 C CA . ASP A 1 90 ? 14.655 11.733 -17.455 1.00 95.44 90 ASP A CA 1
ATOM 699 C C . ASP A 1 90 ? 14.440 10.228 -17.244 1.00 95.44 90 ASP A C 1
ATOM 701 O O . ASP A 1 90 ? 14.762 9.719 -16.169 1.00 95.44 90 ASP A O 1
ATOM 705 N N . GLU A 1 91 ? 14.010 9.484 -18.268 1.00 94.94 91 GLU A N 1
ATOM 706 C CA . GLU A 1 91 ? 13.917 8.024 -18.171 1.00 94.94 91 GLU A CA 1
ATOM 707 C C . GLU A 1 91 ? 15.293 7.371 -18.000 1.00 94.94 91 GLU A C 1
ATOM 709 O O . GLU A 1 91 ? 15.441 6.468 -17.173 1.00 94.94 91 GLU A O 1
ATOM 714 N N . TYR A 1 92 ? 16.316 7.838 -18.722 1.00 96.56 92 TYR A N 1
ATOM 715 C CA . TYR A 1 92 ? 17.690 7.350 -18.555 1.00 96.56 92 TYR A CA 1
ATOM 716 C C . TYR A 1 92 ? 18.211 7.644 -17.148 1.00 96.56 92 TYR A C 1
ATOM 718 O O . TYR A 1 92 ? 18.782 6.770 -16.495 1.00 96.56 92 TYR A O 1
ATOM 726 N N . GLU A 1 93 ? 17.970 8.856 -16.649 1.00 95.50 93 GLU A N 1
ATOM 727 C CA . GLU A 1 93 ? 18.378 9.242 -15.301 1.00 95.50 93 GLU A CA 1
ATOM 728 C C . GLU A 1 93 ? 17.664 8.424 -14.217 1.00 95.50 93 GLU A C 1
ATOM 730 O O . GLU A 1 93 ? 18.311 8.029 -13.246 1.00 95.50 93 GLU A O 1
ATOM 735 N N . ALA A 1 94 ? 16.381 8.091 -14.390 1.00 94.31 94 ALA A N 1
ATOM 736 C CA . ALA A 1 94 ? 15.657 7.207 -13.475 1.00 94.31 94 ALA A CA 1
ATOM 737 C C . ALA A 1 94 ? 16.268 5.792 -13.433 1.00 94.31 94 ALA A C 1
ATOM 739 O O . ALA A 1 94 ? 16.451 5.220 -12.352 1.00 94.31 94 ALA A O 1
ATOM 740 N N . HIS A 1 95 ? 16.672 5.245 -14.585 1.00 95.12 95 HIS A N 1
ATOM 741 C CA . HIS A 1 95 ? 17.351 3.945 -14.639 1.00 95.12 95 HIS A CA 1
ATOM 742 C C . HIS A 1 95 ? 18.723 3.990 -13.952 1.00 95.12 95 HIS A C 1
ATOM 744 O O . HIS A 1 95 ? 19.083 3.064 -13.225 1.00 95.12 95 HIS A O 1
ATOM 750 N N . ILE A 1 96 ? 19.483 5.070 -14.148 1.00 95.88 96 ILE A N 1
ATOM 751 C CA . ILE A 1 96 ? 20.854 5.199 -13.637 1.00 95.88 96 ILE A CA 1
ATOM 752 C C . ILE A 1 96 ? 20.872 5.529 -12.141 1.00 95.88 96 ILE A C 1
ATOM 754 O O . ILE A 1 96 ? 21.537 4.830 -11.373 1.00 95.88 96 ILE A O 1
ATOM 758 N N . LYS A 1 97 ? 20.149 6.573 -11.721 1.00 94.62 97 LYS A N 1
ATOM 759 C CA . LYS A 1 97 ? 20.214 7.142 -10.364 1.00 94.62 97 LYS A CA 1
ATOM 760 C C . LYS A 1 97 ? 19.243 6.465 -9.408 1.00 94.62 97 LYS A C 1
ATOM 762 O O . LYS A 1 97 ? 19.620 6.103 -8.297 1.00 94.62 97 LYS A O 1
ATOM 767 N N . GLU A 1 98 ? 17.994 6.290 -9.832 1.00 91.31 98 GLU A N 1
ATOM 768 C CA . GLU A 1 98 ? 16.942 5.717 -8.982 1.00 91.31 98 GLU A CA 1
ATOM 769 C C . GLU A 1 98 ? 16.895 4.190 -9.050 1.00 91.31 98 GLU A C 1
ATOM 771 O O . GLU A 1 98 ? 16.191 3.565 -8.255 1.00 91.31 98 GLU A O 1
ATOM 776 N N . LYS A 1 99 ? 17.639 3.588 -9.993 1.00 91.62 99 LYS A N 1
ATOM 777 C CA . LYS A 1 99 ? 17.594 2.151 -10.296 1.00 91.62 99 LYS A CA 1
ATOM 778 C C . LYS A 1 99 ? 16.150 1.692 -10.508 1.00 91.62 99 LYS A C 1
ATOM 780 O O . LYS A 1 99 ? 15.710 0.669 -9.984 1.00 91.62 99 LYS A O 1
ATOM 785 N N . LYS A 1 100 ? 15.401 2.501 -11.261 1.00 89.81 100 LYS A N 1
ATOM 786 C CA . LYS A 1 100 ? 13.961 2.361 -11.453 1.00 89.81 100 LYS A CA 1
ATOM 787 C C . LYS A 1 100 ? 13.606 2.550 -12.926 1.00 89.81 100 LYS A C 1
ATOM 789 O O . LYS A 1 100 ? 13.981 3.547 -13.526 1.00 89.81 100 LYS A O 1
ATOM 794 N N . CYS A 1 101 ? 12.838 1.618 -13.489 1.00 91.75 101 CYS A N 1
ATOM 795 C CA . CYS A 1 101 ? 12.243 1.756 -14.821 1.00 91.75 101 CYS A CA 1
ATOM 796 C C . CYS A 1 101 ? 10.808 2.294 -14.697 1.00 91.75 101 CYS A C 1
ATOM 798 O O . CYS A 1 101 ? 9.947 1.522 -14.278 1.00 91.75 101 CYS A O 1
ATOM 800 N N . PRO A 1 102 ? 10.510 3.557 -15.061 1.00 88.00 102 PRO A N 1
ATOM 801 C CA . PRO A 1 102 ? 9.174 4.141 -14.881 1.00 88.00 102 PRO A CA 1
ATOM 802 C C . PRO A 1 102 ? 8.053 3.347 -15.564 1.00 88.00 102 PRO A C 1
ATOM 804 O O . PRO A 1 102 ? 6.976 3.184 -14.993 1.00 88.00 102 PRO A O 1
ATOM 807 N N . ALA A 1 103 ? 8.339 2.793 -16.743 1.00 88.81 103 ALA A N 1
ATOM 808 C CA . ALA A 1 103 ? 7.402 1.991 -17.524 1.00 88.81 103 ALA A CA 1
ATOM 809 C C . ALA A 1 103 ? 7.244 0.540 -17.021 1.00 88.81 103 ALA A C 1
ATOM 811 O O . ALA A 1 103 ? 6.431 -0.200 -17.571 1.00 88.81 103 ALA A O 1
ATOM 812 N N . ALA A 1 104 ? 8.001 0.124 -15.994 1.00 88.31 104 ALA A N 1
ATOM 813 C CA . ALA A 1 104 ? 7.996 -1.231 -15.434 1.00 88.31 104 ALA A CA 1
ATOM 814 C C . ALA A 1 104 ? 8.253 -2.345 -16.475 1.00 88.31 104 ALA A C 1
ATOM 816 O O . ALA A 1 104 ? 7.640 -3.408 -16.409 1.00 88.31 104 ALA A O 1
ATOM 817 N N . VAL A 1 105 ? 9.160 -2.095 -17.429 1.00 89.56 105 VAL A N 1
ATOM 818 C CA . VAL A 1 105 ? 9.555 -3.053 -18.484 1.00 89.56 105 VAL A CA 1
ATOM 819 C C . VAL A 1 105 ? 10.845 -3.793 -18.121 1.00 89.56 105 VAL A C 1
ATOM 821 O O . VAL A 1 105 ? 10.931 -5.006 -18.273 1.00 89.56 105 VAL A O 1
ATOM 824 N N . CYS A 1 106 ? 11.851 -3.083 -17.602 1.00 91.62 106 CYS A N 1
ATOM 825 C CA . CYS A 1 106 ? 13.144 -3.675 -17.257 1.00 91.62 106 CYS A CA 1
ATOM 826 C C . CYS A 1 106 ? 13.032 -4.517 -15.972 1.00 91.62 106 CYS A C 1
ATOM 828 O O . CYS A 1 106 ? 13.013 -3.967 -14.868 1.00 91.62 106 CYS A O 1
ATOM 830 N N . ASP A 1 107 ? 12.981 -5.847 -16.104 1.00 88.38 107 ASP A N 1
ATOM 831 C CA . ASP A 1 107 ? 12.796 -6.789 -14.986 1.00 88.38 107 ASP A CA 1
ATOM 832 C C . ASP A 1 107 ? 13.838 -6.631 -13.866 1.00 88.38 107 ASP A C 1
ATOM 834 O O . ASP A 1 107 ? 13.496 -6.733 -12.689 1.00 88.38 107 ASP A O 1
ATOM 838 N N . ALA A 1 108 ? 15.095 -6.331 -14.207 1.00 90.88 108 ALA A N 1
ATOM 839 C CA . ALA A 1 108 ? 16.170 -6.153 -13.227 1.00 90.88 108 ALA A CA 1
ATOM 840 C C . ALA A 1 108 ? 15.955 -4.944 -12.291 1.00 90.88 108 ALA A C 1
ATOM 842 O O . ALA A 1 108 ? 16.506 -4.899 -11.193 1.00 90.88 108 ALA A O 1
ATOM 843 N N . LEU A 1 109 ? 15.115 -3.985 -12.695 1.00 89.62 109 LEU A N 1
ATOM 844 C CA . LEU A 1 109 ? 14.855 -2.734 -11.975 1.00 89.62 109 LEU A CA 1
ATOM 845 C C . LEU A 1 109 ? 13.568 -2.767 -11.137 1.00 89.62 109 LEU A C 1
ATOM 847 O O . LEU A 1 109 ? 13.091 -1.731 -10.660 1.00 89.62 109 LEU A O 1
ATOM 851 N N . MET A 1 110 ? 12.954 -3.940 -10.961 1.00 85.94 110 MET A N 1
ATOM 852 C CA . MET A 1 110 ? 11.743 -4.079 -10.156 1.00 85.94 110 MET A CA 1
ATOM 853 C C . MET A 1 110 ? 11.596 -5.465 -9.524 1.00 85.94 110 MET A C 1
ATOM 855 O O . MET A 1 110 ? 11.846 -6.491 -10.138 1.00 85.94 110 MET A O 1
ATOM 859 N N . ILE A 1 111 ? 11.080 -5.509 -8.292 1.00 81.00 111 ILE A N 1
ATOM 860 C CA . ILE A 1 111 ? 10.716 -6.780 -7.639 1.00 81.00 111 ILE A CA 1
ATOM 861 C C . ILE A 1 111 ? 9.499 -7.400 -8.339 1.00 81.00 111 ILE A C 1
ATOM 863 O O . ILE A 1 111 ? 9.446 -8.597 -8.612 1.00 81.00 111 ILE A O 1
ATOM 867 N N . SER A 1 112 ? 8.483 -6.578 -8.600 1.00 90.44 112 SER A N 1
ATOM 868 C CA . SER A 1 112 ? 7.292 -6.967 -9.350 1.00 90.44 112 SER A CA 1
ATOM 869 C C . SER A 1 112 ? 6.612 -5.728 -9.940 1.00 90.44 112 SER A C 1
ATOM 871 O O . SER A 1 112 ? 6.604 -4.683 -9.277 1.00 90.44 112 SER A O 1
ATOM 873 N N . PRO A 1 113 ? 5.978 -5.830 -11.124 1.00 91.88 113 PRO A N 1
ATOM 874 C CA . PRO A 1 113 ? 5.284 -4.698 -11.739 1.00 91.88 113 PRO A CA 1
ATOM 875 C C . PRO A 1 113 ? 4.192 -4.117 -10.839 1.00 91.88 113 PRO A C 1
ATOM 877 O O . PRO A 1 113 ? 4.072 -2.908 -10.684 1.00 91.88 113 PRO A O 1
ATOM 880 N N . CYS A 1 114 ? 3.430 -4.980 -10.163 1.00 93.56 114 CYS A N 1
ATOM 881 C CA . CYS A 1 114 ? 2.324 -4.570 -9.302 1.00 93.56 114 CYS A CA 1
ATOM 882 C C . CYS A 1 114 ? 2.772 -3.816 -8.040 1.00 93.56 114 CYS A C 1
ATOM 884 O O . CYS A 1 114 ? 2.056 -2.928 -7.575 1.00 93.56 114 CYS A O 1
ATOM 886 N N . GLN A 1 115 ? 3.942 -4.140 -7.480 1.00 92.56 115 GLN A N 1
ATOM 887 C CA . GLN A 1 115 ? 4.537 -3.345 -6.404 1.00 92.56 115 GLN A CA 1
ATOM 888 C C . GLN A 1 115 ? 5.117 -2.037 -6.944 1.00 92.56 115 GLN A C 1
ATOM 890 O O . GLN A 1 115 ? 4.955 -0.996 -6.311 1.00 92.56 115 GLN A O 1
ATOM 895 N N . HIS A 1 116 ? 5.766 -2.090 -8.107 1.00 91.00 116 HIS A N 1
ATOM 896 C CA . HIS A 1 116 ? 6.430 -0.949 -8.725 1.00 91.00 116 HIS A CA 1
ATOM 897 C C . HIS A 1 116 ? 5.452 0.172 -9.106 1.00 91.00 116 HIS A C 1
ATOM 899 O O . HIS A 1 116 ? 5.707 1.340 -8.818 1.00 91.00 116 HIS A O 1
ATOM 905 N N . THR A 1 117 ? 4.306 -0.179 -9.697 1.00 90.44 117 THR A N 1
ATOM 906 C CA . THR A 1 117 ? 3.265 0.786 -10.085 1.00 90.44 117 THR A CA 1
ATOM 907 C C . THR A 1 117 ? 2.376 1.215 -8.920 1.00 90.44 117 THR A C 1
ATOM 909 O O . THR A 1 117 ? 1.545 2.111 -9.062 1.00 90.44 117 THR A O 1
ATOM 912 N N . CYS A 1 118 ? 2.519 0.602 -7.741 1.00 93.06 118 CYS A N 1
ATOM 913 C CA . CYS A 1 118 ? 1.788 1.025 -6.558 1.00 93.06 118 CYS A CA 1
ATOM 914 C C . CYS A 1 118 ? 2.401 2.324 -6.002 1.00 93.06 118 CYS A C 1
ATOM 916 O O . CYS A 1 118 ? 3.552 2.292 -5.570 1.00 93.06 118 CYS A O 1
ATOM 918 N N . PRO A 1 119 ? 1.644 3.435 -5.874 1.00 91.38 119 PRO A N 1
ATOM 919 C CA . PRO A 1 119 ? 2.203 4.709 -5.396 1.00 91.38 119 PRO A CA 1
ATOM 920 C C . PRO A 1 119 ? 2.817 4.654 -3.990 1.00 91.38 119 PRO A C 1
ATOM 922 O O . PRO A 1 119 ? 3.684 5.448 -3.651 1.00 91.38 119 PRO A O 1
ATOM 925 N N . VAL A 1 120 ? 2.370 3.706 -3.163 1.00 92.62 120 VAL A N 1
ATOM 926 C CA . VAL A 1 120 ? 2.881 3.474 -1.799 1.00 92.62 120 VAL A CA 1
ATOM 927 C C . VAL A 1 120 ? 3.834 2.269 -1.715 1.00 92.62 120 VAL A C 1
ATOM 929 O O . VAL A 1 120 ? 4.363 1.953 -0.648 1.00 92.62 120 VAL A O 1
ATOM 932 N N . GLY A 1 121 ? 4.074 1.584 -2.838 1.00 92.69 121 GLY A N 1
ATOM 933 C CA . GLY A 1 121 ? 5.000 0.457 -2.934 1.00 92.69 121 GLY A CA 1
ATOM 934 C C . GLY A 1 121 ? 4.620 -0.739 -2.060 1.00 92.69 121 GLY A C 1
ATOM 935 O O . GLY A 1 121 ? 5.503 -1.354 -1.464 1.00 92.69 121 GLY A O 1
ATOM 936 N N . ILE A 1 122 ? 3.321 -1.052 -1.938 1.00 94.94 122 ILE A N 1
ATOM 937 C CA . ILE A 1 122 ? 2.859 -2.244 -1.205 1.00 94.94 122 ILE A CA 1
ATOM 938 C C . ILE A 1 122 ? 3.445 -3.493 -1.870 1.00 94.94 122 ILE A C 1
ATOM 940 O O . ILE A 1 122 ? 3.355 -3.641 -3.088 1.00 94.94 122 ILE A O 1
ATOM 944 N N . ASN A 1 123 ? 3.970 -4.422 -1.071 1.00 95.31 123 ASN A N 1
ATOM 945 C CA . ASN A 1 123 ? 4.425 -5.722 -1.553 1.00 95.31 123 ASN A CA 1
ATOM 946 C C . ASN A 1 123 ? 3.222 -6.610 -1.917 1.00 95.31 123 ASN A C 1
ATOM 948 O O . ASN A 1 123 ? 2.745 -7.418 -1.118 1.00 95.31 123 ASN A O 1
ATOM 952 N N . VAL A 1 124 ? 2.698 -6.399 -3.127 1.00 96.19 124 VAL A N 1
ATOM 953 C CA . VAL A 1 124 ? 1.527 -7.108 -3.646 1.00 96.19 124 VAL A CA 1
ATOM 954 C C . VAL A 1 124 ? 1.726 -8.624 -3.688 1.00 96.19 124 VAL A C 1
ATOM 956 O O . VAL A 1 124 ? 0.858 -9.323 -3.164 1.00 96.19 124 VAL A O 1
ATOM 959 N N . PRO A 1 125 ? 2.842 -9.159 -4.224 1.00 95.56 125 PRO A N 1
ATOM 960 C CA . PRO A 1 125 ? 3.052 -10.604 -4.255 1.00 95.56 125 PRO A CA 1
ATOM 961 C C . PRO A 1 125 ? 2.975 -11.252 -2.869 1.00 95.56 125 PRO A C 1
ATOM 963 O O . PRO A 1 125 ? 2.339 -12.293 -2.721 1.00 95.56 125 PRO A O 1
ATOM 966 N N . LYS A 1 126 ? 3.558 -10.614 -1.842 1.00 96.75 126 LYS A N 1
ATOM 967 C CA . LYS A 1 126 ? 3.587 -11.149 -0.473 1.00 96.75 126 LYS A CA 1
ATOM 968 C C . LYS A 1 126 ? 2.186 -11.292 0.123 1.00 96.75 126 LYS A C 1
ATOM 970 O O . LYS A 1 126 ? 1.831 -12.379 0.567 1.00 96.75 126 LYS A O 1
ATOM 975 N N . TYR A 1 127 ? 1.357 -10.243 0.108 1.00 96.88 127 TYR A N 1
ATOM 976 C CA . TYR A 1 127 ? 0.024 -10.367 0.714 1.00 96.88 127 TYR A CA 1
ATOM 977 C C . TYR A 1 127 ? -0.927 -11.238 -0.117 1.00 96.88 127 TYR A C 1
ATOM 979 O O . TYR A 1 127 ? -1.805 -11.883 0.449 1.00 96.88 127 TYR A O 1
ATOM 987 N N . VAL A 1 128 ? -0.761 -11.294 -1.445 1.00 97.62 128 VAL A N 1
ATOM 988 C CA . VAL A 1 128 ? -1.532 -12.218 -2.295 1.00 97.62 128 VAL A CA 1
ATOM 989 C C . VAL A 1 128 ? -1.166 -13.670 -1.975 1.00 97.62 128 VAL A C 1
ATOM 991 O O . VAL A 1 128 ? -2.063 -14.506 -1.872 1.00 97.62 128 VAL A O 1
ATOM 994 N N . ALA A 1 129 ? 0.118 -13.964 -1.743 1.00 97.38 129 ALA A N 1
ATOM 995 C CA . ALA A 1 129 ? 0.562 -15.282 -1.296 1.00 97.38 129 ALA A CA 1
ATOM 996 C C . ALA A 1 129 ? -0.040 -15.654 0.070 1.00 97.38 129 ALA A C 1
ATOM 998 O O . ALA A 1 129 ? -0.594 -16.743 0.202 1.00 97.38 129 ALA A O 1
ATOM 999 N N . HIS A 1 130 ? -0.030 -14.730 1.040 1.00 98.19 130 HIS A N 1
ATOM 1000 C CA . HIS A 1 130 ? -0.690 -14.930 2.335 1.00 98.19 130 HIS A CA 1
ATOM 1001 C C . HIS A 1 130 ? -2.192 -15.227 2.183 1.00 98.19 130 HIS A C 1
ATOM 1003 O O . HIS A 1 130 ? -2.695 -16.181 2.773 1.00 98.19 130 HIS A O 1
ATOM 1009 N N . ILE A 1 131 ? -2.914 -14.489 1.328 1.00 97.94 131 ILE A N 1
ATOM 1010 C CA . ILE A 1 131 ? -4.336 -14.771 1.056 1.00 97.94 131 ILE A CA 1
ATOM 1011 C C . ILE A 1 131 ? -4.514 -16.170 0.453 1.00 97.94 131 ILE A C 1
ATOM 1013 O O . ILE A 1 131 ? -5.402 -16.906 0.877 1.00 97.94 131 ILE A O 1
ATOM 1017 N N . SER A 1 132 ? -3.660 -16.564 -0.496 1.00 97.38 132 SER A N 1
ATOM 1018 C CA . SER A 1 132 ? -3.703 -17.898 -1.111 1.00 97.38 132 SER A CA 1
ATOM 1019 C C . SER A 1 132 ? -3.425 -19.027 -0.112 1.00 97.38 132 SER A C 1
ATOM 1021 O O . SER A 1 132 ? -3.920 -20.136 -0.305 1.00 97.38 132 SER A O 1
ATOM 1023 N N . ALA A 1 133 ? -2.638 -18.762 0.933 1.00 97.56 133 ALA A N 1
ATOM 1024 C CA . ALA A 1 133 ? -2.343 -19.702 2.013 1.00 97.56 133 ALA A CA 1
ATOM 1025 C C . ALA A 1 133 ? -3.412 -19.718 3.127 1.00 97.56 133 ALA A C 1
ATOM 1027 O O . ALA A 1 133 ? -3.358 -20.569 4.011 1.00 97.56 133 ALA A O 1
ATOM 1028 N N . GLY A 1 134 ? -4.389 -18.802 3.100 1.00 94.62 134 GLY A N 1
ATOM 1029 C CA . GLY A 1 134 ? -5.367 -18.625 4.180 1.00 94.62 134 GLY A CA 1
ATOM 1030 C C . GLY A 1 134 ? -4.848 -17.827 5.387 1.00 94.62 134 GLY A C 1
ATOM 1031 O O . GLY A 1 134 ? -5.515 -17.765 6.417 1.00 94.62 134 GLY A O 1
ATOM 1032 N N . GLU A 1 135 ? -3.678 -17.200 5.265 1.00 94.12 135 GLU A N 1
ATOM 1033 C CA . GLU A 1 135 ? -2.987 -16.402 6.289 1.00 94.12 135 GLU A CA 1
ATOM 1034 C C . GLU A 1 135 ? -3.464 -14.936 6.241 1.00 94.12 135 GLU A C 1
ATOM 1036 O O . GLU A 1 135 ? -2.739 -14.002 5.894 1.00 94.12 135 GLU A O 1
ATOM 1041 N N . TYR A 1 136 ? -4.755 -14.712 6.492 1.00 91.88 136 TYR A N 1
ATOM 1042 C CA . TYR A 1 136 ? -5.388 -13.410 6.240 1.00 91.88 136 TYR A CA 1
ATOM 1043 C C . TYR A 1 136 ? -4.916 -12.288 7.178 1.00 91.88 136 TYR A C 1
ATOM 1045 O O . TYR A 1 136 ? -4.927 -11.117 6.787 1.00 91.88 136 TYR A O 1
ATOM 1053 N N . LEU A 1 137 ? -4.478 -12.629 8.395 1.00 87.19 137 LEU A N 1
ATOM 1054 C CA . LEU A 1 137 ? -3.911 -11.661 9.335 1.00 87.19 137 LEU A CA 1
ATOM 1055 C C . LEU A 1 137 ? -2.549 -11.155 8.834 1.00 87.19 137 LEU A C 1
ATOM 1057 O O . LEU A 1 137 ? -2.294 -9.956 8.788 1.00 87.19 137 LEU A O 1
ATOM 1061 N N . GLU A 1 138 ? -1.695 -12.058 8.373 1.00 93.44 138 GLU A N 1
ATOM 1062 C CA . GLU A 1 138 ? -0.392 -11.750 7.790 1.00 93.44 138 GLU A CA 1
ATOM 1063 C C . GLU A 1 138 ? -0.541 -10.954 6.485 1.00 93.44 138 GLU A C 1
ATOM 1065 O O . GLU A 1 138 ? 0.240 -10.035 6.210 1.00 93.44 138 GLU A O 1
ATOM 1070 N N . ALA A 1 139 ? -1.589 -11.243 5.704 1.00 96.50 139 ALA A N 1
ATOM 1071 C CA . ALA A 1 139 ? -1.928 -10.474 4.513 1.00 96.50 139 ALA A CA 1
ATOM 1072 C C . ALA A 1 139 ? -2.248 -9.008 4.841 1.00 96.50 139 ALA A C 1
ATOM 1074 O O . ALA A 1 139 ? -1.698 -8.102 4.208 1.00 96.50 139 ALA A O 1
ATOM 1075 N N . ILE A 1 140 ? -3.120 -8.750 5.824 1.00 93.19 140 ILE A N 1
ATOM 1076 C CA . ILE A 1 140 ? -3.494 -7.374 6.179 1.00 93.19 140 ILE A CA 1
ATOM 1077 C C . ILE A 1 140 ? -2.336 -6.615 6.831 1.00 93.19 140 ILE A C 1
ATOM 1079 O O . ILE A 1 140 ? -2.138 -5.440 6.515 1.00 93.19 140 ILE A O 1
ATOM 1083 N N . GLU A 1 141 ? -1.526 -7.282 7.654 1.00 91.12 141 GLU A N 1
ATOM 1084 C CA . GLU A 1 141 ? -0.332 -6.680 8.252 1.00 91.12 141 GLU A CA 1
ATOM 1085 C C . GLU A 1 141 ? 0.702 -6.318 7.179 1.00 91.12 141 GLU A C 1
ATOM 1087 O O . GLU A 1 141 ? 1.196 -5.192 7.165 1.00 91.12 141 GLU A O 1
ATOM 1092 N N . THR A 1 142 ? 0.916 -7.185 6.183 1.00 96.12 142 THR A N 1
ATOM 1093 C CA . THR A 1 142 ? 1.766 -6.870 5.020 1.00 96.12 142 THR A CA 1
ATOM 1094 C C . THR A 1 142 ? 1.276 -5.629 4.265 1.00 96.12 142 THR A C 1
ATOM 1096 O O . THR A 1 142 ? 2.075 -4.808 3.818 1.00 96.12 142 THR A O 1
ATOM 1099 N N . ILE A 1 143 ? -0.041 -5.453 4.106 1.00 96.00 143 ILE A N 1
ATOM 1100 C CA . ILE A 1 143 ? -0.587 -4.244 3.470 1.00 96.00 143 ILE A CA 1
ATOM 1101 C C . ILE A 1 143 ? -0.325 -3.010 4.353 1.00 96.00 143 ILE A C 1
ATOM 1103 O O . ILE A 1 143 ? 0.040 -1.947 3.836 1.00 96.00 143 ILE A O 1
ATOM 1107 N N . ARG A 1 144 ? -0.495 -3.143 5.673 1.00 92.44 144 ARG A N 1
ATOM 1108 C CA . ARG A 1 144 ? -0.322 -2.065 6.660 1.00 92.44 144 ARG A CA 1
ATOM 1109 C C . ARG A 1 144 ? 1.117 -1.600 6.839 1.00 92.44 144 ARG A C 1
ATOM 1111 O O . ARG A 1 144 ? 1.299 -0.449 7.222 1.00 92.44 144 ARG A O 1
ATOM 1118 N N . GLU A 1 145 ? 2.111 -2.406 6.457 1.00 92.81 145 GLU A N 1
ATOM 1119 C CA . GLU A 1 145 ? 3.525 -1.987 6.398 1.00 92.81 145 GLU A CA 1
ATOM 1120 C C . GLU A 1 145 ? 3.713 -0.673 5.611 1.00 92.81 145 GLU A C 1
ATOM 1122 O O . GLU A 1 145 ? 4.617 0.111 5.903 1.00 92.81 145 GLU A O 1
ATOM 1127 N N . ARG A 1 146 ? 2.871 -0.424 4.595 1.00 93.00 146 ARG A N 1
ATOM 1128 C CA . ARG A 1 146 ? 2.971 0.754 3.711 1.00 93.00 146 ARG A CA 1
ATOM 1129 C C . ARG A 1 146 ? 1.671 1.539 3.558 1.00 93.00 146 ARG A C 1
ATOM 1131 O O . ARG A 1 146 ? 1.695 2.651 3.038 1.00 93.00 146 ARG A O 1
ATOM 1138 N N . ASN A 1 147 ? 0.533 0.978 3.964 1.00 91.88 147 ASN A N 1
ATOM 1139 C CA . ASN A 1 147 ? -0.773 1.604 3.794 1.00 91.88 147 ASN A CA 1
ATOM 1140 C C . ASN A 1 147 ? -1.625 1.506 5.072 1.00 91.88 147 ASN A C 1
ATOM 1142 O O . ASN A 1 147 ? -2.215 0.452 5.315 1.00 91.88 147 ASN A O 1
ATOM 1146 N N . PRO A 1 148 ? -1.791 2.603 5.834 1.00 87.31 148 PRO A N 1
ATOM 1147 C CA . PRO A 1 148 ? -2.607 2.603 7.049 1.00 87.31 148 PRO A CA 1
ATOM 1148 C C . PRO A 1 148 ? -4.118 2.499 6.776 1.00 87.31 148 PRO A C 1
ATOM 1150 O O . PRO A 1 148 ? -4.890 2.258 7.701 1.00 87.31 148 PRO A O 1
ATOM 1153 N N . PHE A 1 149 ? -4.563 2.635 5.520 1.00 91.25 149 PHE A N 1
ATOM 1154 C CA . PHE A 1 149 ? -5.981 2.632 5.143 1.00 91.25 149 PHE A CA 1
ATOM 1155 C C . PHE A 1 149 ? -6.330 1.523 4.132 1.00 91.25 149 PHE A C 1
ATOM 1157 O O . PHE A 1 149 ? -6.877 1.802 3.056 1.00 91.25 149 PHE A O 1
ATOM 1164 N N . PRO A 1 150 ? -6.060 0.239 4.439 1.00 87.44 150 PRO A N 1
ATOM 1165 C CA . PRO A 1 150 ? -6.298 -0.862 3.505 1.00 87.44 150 PRO A CA 1
ATOM 1166 C C . PRO A 1 150 ? -7.773 -0.976 3.094 1.00 87.44 150 PRO A C 1
ATOM 1168 O O . PRO A 1 150 ? -8.065 -1.203 1.921 1.00 87.44 150 PRO A O 1
ATOM 1171 N N . ALA A 1 151 ? -8.700 -0.719 4.020 1.00 85.06 151 ALA A N 1
ATOM 1172 C CA . ALA A 1 151 ? -10.142 -0.805 3.790 1.00 85.06 151 ALA A CA 1
ATOM 1173 C C . ALA A 1 151 ? -10.672 0.248 2.811 1.00 85.06 151 ALA A C 1
ATOM 1175 O O . ALA A 1 151 ? -11.513 -0.057 1.959 1.00 85.06 151 ALA A O 1
ATOM 1176 N N . ILE A 1 152 ? -10.150 1.475 2.911 1.00 86.38 152 ILE A N 1
ATOM 1177 C CA . ILE A 1 152 ? -10.486 2.581 2.012 1.00 86.38 152 ILE A CA 1
ATOM 1178 C C . ILE A 1 152 ? -9.859 2.308 0.647 1.00 86.38 152 ILE A C 1
ATOM 1180 O O . ILE A 1 152 ? -10.561 2.285 -0.362 1.00 86.38 152 ILE A O 1
ATOM 1184 N N . CYS A 1 153 ? -8.557 2.015 0.597 1.00 92.00 153 CYS A N 1
ATOM 1185 C CA . CYS A 1 153 ? -7.871 1.749 -0.666 1.00 92.00 153 CYS A CA 1
ATOM 1186 C C . CYS A 1 153 ? -8.425 0.513 -1.395 1.00 92.00 153 CYS A C 1
ATOM 1188 O O . CYS A 1 153 ? -8.475 0.522 -2.620 1.00 92.00 153 CYS A O 1
ATOM 1190 N N . GLY A 1 154 ? -8.901 -0.518 -0.692 1.00 92.50 154 GLY A N 1
ATOM 1191 C CA . GLY A 1 154 ? -9.621 -1.642 -1.307 1.00 92.50 154 GLY A CA 1
ATOM 1192 C C . GLY A 1 154 ? -10.915 -1.219 -2.024 1.00 92.50 154 GLY A C 1
ATOM 1193 O O . GLY A 1 154 ? -11.381 -1.896 -2.938 1.00 92.50 154 GLY A O 1
ATOM 1194 N N . ARG A 1 155 ? -11.485 -0.061 -1.671 1.00 92.69 155 ARG A N 1
ATOM 1195 C CA . ARG A 1 155 ? -12.743 0.460 -2.225 1.00 92.69 155 ARG A CA 1
ATOM 1196 C C . ARG A 1 155 ? -12.570 1.591 -3.227 1.00 92.69 155 ARG A C 1
ATOM 1198 O O . ARG A 1 155 ? -13.407 1.675 -4.113 1.00 92.69 155 ARG A O 1
ATOM 1205 N N . ILE A 1 156 ? -11.530 2.419 -3.134 1.00 93.00 156 ILE A N 1
ATOM 1206 C CA . ILE A 1 156 ? -11.395 3.615 -3.994 1.00 93.00 156 ILE A CA 1
ATOM 1207 C C . ILE A 1 156 ? -10.161 3.616 -4.902 1.00 93.00 156 ILE A C 1
ATOM 1209 O O . ILE A 1 156 ? -10.034 4.491 -5.751 1.00 93.00 156 ILE A O 1
ATOM 1213 N N . CYS A 1 157 ? -9.223 2.680 -4.727 1.00 94.50 157 CYS A N 1
ATOM 1214 C CA . CYS A 1 157 ? -7.993 2.673 -5.517 1.00 94.50 157 CYS A CA 1
ATOM 1215 C C . CYS A 1 157 ? -8.286 2.477 -7.017 1.00 94.50 157 CYS A C 1
ATOM 1217 O O . CYS A 1 157 ? -9.040 1.584 -7.410 1.00 94.50 157 CYS A O 1
ATOM 1219 N N . HIS A 1 158 ? -7.621 3.261 -7.865 1.00 94.19 158 HIS A N 1
ATOM 1220 C CA . HIS A 1 158 ? -7.657 3.105 -9.324 1.00 94.19 158 HIS A CA 1
ATOM 1221 C C . HIS A 1 158 ? -6.757 1.959 -9.834 1.00 94.19 158 HIS A C 1
ATOM 1223 O O . HIS A 1 158 ? -6.626 1.787 -11.033 1.00 94.19 158 HIS A O 1
ATOM 1229 N N . HIS A 1 159 ? -6.182 1.160 -8.921 1.00 95.06 159 HIS A N 1
ATOM 1230 C CA . HIS A 1 159 ? -5.562 -0.150 -9.173 1.00 95.06 159 HIS A CA 1
ATOM 1231 C C . HIS A 1 159 ? -4.562 -0.216 -10.354 1.00 95.06 159 HIS A C 1
ATOM 1233 O O . HIS A 1 159 ? -4.621 -1.151 -11.148 1.00 95.06 159 HIS A O 1
ATOM 1239 N N . PRO A 1 160 ? -3.551 0.680 -10.418 1.00 93.12 160 PRO A N 1
ATOM 1240 C CA . PRO A 1 160 ? -2.552 0.670 -11.502 1.00 93.12 160 PRO A CA 1
ATOM 1241 C C . PRO A 1 160 ? -1.720 -0.627 -11.522 1.00 93.12 160 PRO A C 1
ATOM 1243 O O . PRO A 1 160 ? -1.238 -1.080 -12.555 1.00 93.12 160 PRO A O 1
ATOM 1246 N N . CYS A 1 161 ? -1.614 -1.274 -10.362 1.00 94.00 161 CYS A N 1
ATOM 1247 C CA . CYS A 1 161 ? -1.017 -2.592 -10.179 1.00 94.00 161 CYS A CA 1
ATOM 1248 C C . CYS A 1 161 ? -1.694 -3.724 -10.965 1.00 94.00 161 CYS A C 1
ATOM 1250 O O . CYS A 1 161 ? -1.021 -4.701 -11.284 1.00 94.00 161 CYS A O 1
ATOM 1252 N N . GLU A 1 162 ? -2.986 -3.610 -11.279 1.00 95.56 162 GLU A N 1
ATOM 1253 C CA . GLU A 1 162 ? -3.704 -4.601 -12.090 1.00 95.56 162 GLU A CA 1
ATOM 1254 C C . GLU A 1 162 ? -3.456 -4.376 -13.585 1.00 95.56 162 GLU A C 1
ATOM 1256 O O . GLU A 1 162 ? -3.342 -5.348 -14.327 1.00 95.56 162 GLU A O 1
ATOM 1261 N N . GLY A 1 163 ? -3.281 -3.120 -14.015 1.00 91.06 163 GLY A N 1
ATOM 1262 C CA . GLY A 1 163 ? -2.991 -2.779 -15.412 1.00 91.06 163 GLY A CA 1
ATOM 1263 C C . GLY A 1 163 ? -1.654 -3.333 -15.913 1.00 91.06 163 GLY A C 1
ATOM 1264 O O . GLY A 1 163 ? -1.541 -3.697 -17.074 1.00 91.06 163 GLY A O 1
ATOM 1265 N N . ARG A 1 164 ? -0.658 -3.468 -15.026 1.00 88.44 164 ARG A N 1
ATOM 1266 C CA . ARG A 1 164 ? 0.667 -4.042 -15.344 1.00 88.44 164 ARG A CA 1
ATOM 1267 C C . ARG A 1 164 ? 0.890 -5.438 -14.770 1.00 88.44 164 ARG A C 1
ATOM 1269 O O . ARG A 1 164 ? 2.021 -5.865 -14.554 1.00 88.44 164 ARG A O 1
ATOM 1276 N N . CYS A 1 165 ? -0.176 -6.155 -14.432 1.00 92.25 165 CYS A N 1
ATOM 1277 C CA . CYS A 1 165 ? -0.036 -7.487 -13.866 1.00 92.25 165 CYS A CA 1
ATOM 1278 C C . CYS A 1 165 ? 0.468 -8.474 -14.932 1.00 92.25 165 CYS A C 1
ATOM 1280 O O . CYS A 1 165 ? -0.262 -8.772 -15.868 1.00 92.25 165 CYS A O 1
ATOM 1282 N N . ARG A 1 166 ? 1.656 -9.072 -14.734 1.00 90.38 166 ARG A N 1
ATOM 1283 C CA . ARG A 1 166 ? 2.211 -10.127 -15.615 1.00 90.38 166 ARG A CA 1
ATOM 1284 C C . ARG A 1 166 ? 1.246 -11.289 -15.882 1.00 90.38 166 ARG A C 1
ATOM 1286 O O . ARG A 1 166 ? 1.332 -11.942 -16.910 1.00 90.38 166 ARG A O 1
ATOM 1293 N N . ARG A 1 167 ? 0.312 -11.569 -14.964 1.00 92.00 167 ARG A N 1
ATOM 1294 C CA . ARG A 1 167 ? -0.701 -12.614 -15.173 1.00 92.00 167 ARG A CA 1
ATOM 1295 C C . ARG A 1 167 ? -1.625 -12.304 -16.360 1.00 92.00 167 ARG A C 1
ATOM 1297 O O . ARG A 1 167 ? -2.016 -13.238 -17.050 1.00 92.00 167 ARG A O 1
ATOM 1304 N N . GLY A 1 168 ? -1.886 -11.023 -16.631 1.00 91.06 168 GLY A N 1
ATOM 1305 C CA . GLY A 1 168 ? -2.693 -10.574 -17.766 1.00 91.06 168 GLY A CA 1
ATOM 1306 C C . GLY A 1 168 ? -2.088 -10.890 -19.140 1.00 91.06 168 GLY A C 1
ATOM 1307 O O . GLY A 1 168 ? -2.789 -10.824 -20.140 1.00 91.06 168 GLY A O 1
ATOM 1308 N N . GLU A 1 169 ? -0.807 -11.269 -19.214 1.00 89.06 169 GLU A N 1
ATOM 1309 C CA . GLU A 1 169 ? -0.195 -11.776 -20.453 1.00 89.06 169 GLU A CA 1
ATOM 1310 C C . GLU A 1 169 ? -0.612 -13.224 -20.765 1.00 89.06 169 GLU A C 1
ATOM 1312 O O . GLU A 1 169 ? -0.501 -13.671 -21.906 1.00 89.06 169 GLU A O 1
ATOM 1317 N N . LEU A 1 170 ? -1.075 -13.970 -19.754 1.00 91.44 170 LEU A N 1
ATOM 1318 C CA . LEU A 1 170 ? -1.532 -15.353 -19.888 1.00 91.44 170 LEU A CA 1
ATOM 1319 C C . LEU A 1 170 ? -3.062 -15.448 -19.914 1.00 91.44 170 LEU A C 1
ATOM 1321 O O . LEU A 1 170 ? -3.615 -16.149 -20.760 1.00 91.44 170 LEU A O 1
ATOM 1325 N N . ASP A 1 171 ? -3.730 -14.794 -18.965 1.00 92.31 171 ASP A N 1
ATOM 1326 C CA . ASP A 1 171 ? -5.189 -14.706 -18.875 1.00 92.31 171 ASP A CA 1
ATOM 1327 C C . ASP A 1 171 ? -5.635 -13.333 -18.336 1.00 92.31 171 ASP A C 1
ATOM 1329 O O . ASP A 1 171 ? -5.404 -12.323 -18.993 1.00 92.31 171 ASP A O 1
ATOM 1333 N N . ASP A 1 172 ? -6.267 -13.270 -17.163 1.00 94.56 172 ASP A N 1
ATOM 1334 C CA . ASP A 1 172 ? -6.763 -12.036 -16.565 1.00 94.56 172 ASP A CA 1
ATOM 1335 C C . ASP A 1 172 ? -5.815 -11.547 -15.465 1.00 94.56 172 ASP A C 1
ATOM 1337 O O . ASP A 1 172 ? -5.252 -12.319 -14.680 1.00 94.56 172 ASP A O 1
ATOM 1341 N N . SER A 1 173 ? -5.680 -10.227 -15.345 1.00 96.44 173 SER A N 1
ATOM 1342 C CA . SER A 1 173 ? -4.969 -9.620 -14.223 1.00 96.44 173 SER A CA 1
ATOM 1343 C C . SER A 1 173 ? -5.551 -10.072 -12.884 1.00 96.44 173 SER A C 1
ATOM 1345 O O . SER A 1 173 ? -6.764 -10.162 -12.691 1.00 96.44 173 SER A O 1
ATOM 1347 N N . VAL A 1 174 ? -4.673 -10.294 -11.904 1.00 96.38 174 VAL A N 1
ATOM 1348 C CA . VAL A 1 174 ? -5.109 -10.578 -10.533 1.00 96.38 174 VAL A CA 1
ATOM 1349 C C . VAL A 1 174 ? -5.915 -9.386 -10.019 1.00 96.38 174 VAL A C 1
ATOM 1351 O O . VAL A 1 174 ? -5.446 -8.253 -10.096 1.00 96.38 174 VAL A O 1
ATOM 1354 N N . ALA A 1 175 ? -7.089 -9.636 -9.433 1.00 97.06 175 ALA A N 1
ATOM 1355 C CA . ALA A 1 175 ? -7.949 -8.611 -8.832 1.00 97.06 175 ALA A CA 1
ATOM 1356 C C . ALA A 1 175 ? -7.380 -8.091 -7.490 1.00 97.06 175 ALA A C 1
ATOM 1358 O O . ALA A 1 175 ? -7.970 -8.247 -6.418 1.00 97.06 175 ALA A O 1
ATOM 1359 N N . ILE A 1 176 ? -6.187 -7.500 -7.540 1.00 97.62 176 ILE A N 1
ATOM 1360 C CA . ILE A 1 176 ? -5.355 -7.044 -6.419 1.00 97.62 176 ILE A CA 1
ATOM 1361 C C . ILE A 1 176 ? -6.131 -6.115 -5.468 1.00 97.62 176 ILE A C 1
ATOM 1363 O O . ILE A 1 176 ? -6.065 -6.266 -4.245 1.00 97.62 176 ILE A O 1
ATOM 1367 N N . ARG A 1 177 ? -6.914 -5.165 -5.987 1.00 97.19 177 ARG A N 1
ATOM 1368 C CA . ARG A 1 177 ? -7.772 -4.283 -5.181 1.00 97.19 177 ARG A CA 1
ATOM 1369 C C . ARG A 1 177 ? -8.866 -5.060 -4.460 1.00 97.19 177 ARG A C 1
ATOM 1371 O O . ARG A 1 177 ? -9.137 -4.758 -3.297 1.00 97.19 177 ARG A O 1
ATOM 1378 N N . ALA A 1 178 ? -9.483 -6.037 -5.121 1.00 97.12 178 ALA A N 1
ATOM 1379 C CA . ALA A 1 178 ? -10.516 -6.868 -4.510 1.00 97.12 178 ALA A CA 1
ATOM 1380 C C . ALA A 1 178 ? -9.928 -7.749 -3.398 1.00 97.12 178 ALA A C 1
ATOM 1382 O O . ALA A 1 178 ? -10.507 -7.818 -2.319 1.00 97.12 178 ALA A O 1
ATOM 1383 N N . LEU A 1 179 ? -8.741 -8.323 -3.608 1.00 97.88 179 LEU A N 1
ATOM 1384 C CA . LEU A 1 179 ? -8.008 -9.075 -2.583 1.00 97.88 179 LEU A CA 1
ATOM 1385 C C . LEU A 1 179 ? -7.631 -8.197 -1.382 1.00 97.88 179 LEU A C 1
ATOM 1387 O O . LEU A 1 179 ? -7.815 -8.599 -0.235 1.00 97.88 179 LEU A O 1
ATOM 1391 N N . LYS A 1 180 ? -7.179 -6.961 -1.625 1.00 96.56 180 LYS A N 1
ATOM 1392 C CA . LYS A 1 180 ? -6.919 -5.971 -0.567 1.00 96.56 180 LYS A CA 1
ATOM 1393 C C . LYS A 1 180 ? -8.178 -5.640 0.232 1.00 96.56 180 LYS A C 1
ATOM 1395 O O . LYS A 1 180 ? -8.122 -5.564 1.458 1.00 96.56 180 LYS A O 1
ATOM 1400 N N . ARG A 1 181 ? -9.308 -5.433 -0.455 1.00 94.75 181 ARG A N 1
ATOM 1401 C CA . ARG A 1 181 ? -10.607 -5.229 0.195 1.00 94.75 181 ARG A CA 1
ATOM 1402 C C . ARG A 1 181 ? -10.982 -6.444 1.034 1.00 94.75 181 ARG A C 1
ATOM 1404 O O . ARG A 1 181 ? -11.338 -6.263 2.186 1.00 94.75 181 ARG A O 1
ATOM 1411 N N . PHE A 1 182 ? -10.873 -7.643 0.472 1.00 95.56 182 PHE A N 1
ATOM 1412 C CA . PHE A 1 182 ? -11.172 -8.889 1.166 1.00 95.56 182 PHE A CA 1
ATOM 1413 C C . PHE A 1 182 ? -10.346 -9.036 2.448 1.00 95.56 182 PHE A C 1
ATOM 1415 O O . PHE A 1 182 ? -10.929 -9.266 3.496 1.00 95.56 182 PHE A O 1
ATOM 1422 N N . ALA A 1 183 ? -9.026 -8.832 2.399 1.00 93.81 183 ALA A N 1
ATOM 1423 C CA . ALA A 1 183 ? -8.176 -8.922 3.589 1.00 93.81 183 ALA A CA 1
ATOM 1424 C C . ALA A 1 183 ? -8.563 -7.892 4.665 1.00 93.81 183 ALA A C 1
ATOM 1426 O O . ALA A 1 183 ? -8.564 -8.201 5.854 1.00 93.81 183 ALA A O 1
ATOM 1427 N N . ALA A 1 184 ? -8.913 -6.669 4.253 1.00 89.12 184 ALA A N 1
ATOM 1428 C CA . ALA A 1 184 ? -9.352 -5.629 5.177 1.00 89.12 184 ALA A CA 1
ATOM 1429 C C . ALA A 1 184 ? -10.717 -5.944 5.800 1.00 89.12 184 ALA A C 1
ATOM 1431 O O . ALA A 1 184 ? -10.864 -5.812 7.010 1.00 89.12 184 ALA A O 1
ATOM 1432 N N . ASP A 1 185 ? -11.686 -6.364 4.987 1.00 85.44 185 ASP A N 1
ATOM 1433 C CA . ASP A 1 185 ? -13.026 -6.738 5.440 1.00 85.44 185 ASP A CA 1
ATOM 1434 C C . ASP A 1 185 ? -12.919 -7.957 6.375 1.00 85.44 185 ASP A C 1
ATOM 1436 O O . ASP A 1 185 ? -13.354 -7.881 7.515 1.00 85.44 185 ASP A O 1
ATOM 1440 N N . TRP A 1 186 ? -12.179 -9.004 5.985 1.00 87.75 186 TRP A N 1
ATOM 1441 C CA . TRP A 1 186 ? -11.904 -10.162 6.842 1.00 87.75 186 TRP A CA 1
ATOM 1442 C C . TRP A 1 186 ? -11.302 -9.764 8.196 1.00 87.75 186 TRP A C 1
ATOM 1444 O O . TRP A 1 186 ? -11.714 -10.297 9.225 1.00 87.75 186 TRP A O 1
ATOM 1454 N N . TYR A 1 187 ? -10.351 -8.823 8.216 1.00 83.00 187 TYR A N 1
ATOM 1455 C CA . TYR A 1 187 ? -9.769 -8.331 9.464 1.00 83.00 187 TYR A CA 1
ATOM 1456 C C . TYR A 1 187 ? -10.822 -7.689 10.371 1.00 83.00 187 TYR A C 1
ATOM 1458 O O . TYR A 1 187 ? -10.849 -8.008 11.553 1.00 83.00 187 TYR A O 1
ATOM 1466 N N . PHE A 1 188 ? -11.695 -6.820 9.854 1.00 72.31 188 PHE A N 1
ATOM 1467 C CA . PHE A 1 188 ? -12.762 -6.242 10.681 1.00 72.31 188 PHE A CA 1
ATOM 1468 C C . PHE A 1 188 ? -13.731 -7.316 11.177 1.00 72.31 188 PHE A C 1
ATOM 1470 O O . PHE A 1 188 ? -14.044 -7.330 12.367 1.00 72.31 188 PHE A O 1
ATOM 1477 N N . ASP A 1 189 ? -14.077 -8.252 10.293 1.00 66.06 189 ASP A N 1
ATOM 1478 C CA . ASP A 1 189 ? -14.999 -9.364 10.517 1.00 66.06 189 ASP A CA 1
ATOM 1479 C C . ASP A 1 189 ? -14.523 -10.339 11.624 1.00 66.06 189 ASP A C 1
ATOM 1481 O O . ASP A 1 189 ? -15.329 -10.920 12.355 1.00 66.06 189 ASP A O 1
ATOM 1485 N N . HIS A 1 190 ? -13.203 -10.545 11.748 1.00 65.56 190 HIS A N 1
ATOM 1486 C CA . HIS A 1 190 ? -12.613 -11.631 12.553 1.00 65.56 190 HIS A CA 1
ATOM 1487 C C . HIS A 1 190 ? -11.659 -11.153 13.651 1.00 65.56 190 HIS A C 1
ATOM 1489 O O . HIS A 1 190 ? -11.464 -11.843 14.656 1.00 65.56 190 HIS A O 1
ATOM 1495 N N . VAL A 1 191 ? -11.064 -9.976 13.481 1.00 59.00 191 VAL A N 1
ATOM 1496 C CA . VAL A 1 191 ? -10.106 -9.373 14.407 1.00 59.00 191 VAL A CA 1
ATOM 1497 C C . VAL A 1 191 ? -10.736 -8.118 14.984 1.00 59.00 191 VAL A C 1
ATOM 1499 O O . VAL A 1 191 ? -10.356 -6.982 14.719 1.00 59.00 191 VAL A O 1
ATOM 1502 N N . ASN A 1 192 ? -11.720 -8.348 15.840 1.00 61.66 192 ASN A N 1
ATOM 1503 C CA . ASN A 1 192 ? -12.101 -7.348 16.814 1.00 61.66 192 ASN A CA 1
ATOM 1504 C C . ASN A 1 192 ? -11.014 -7.310 17.902 1.00 61.66 192 ASN A C 1
ATOM 1506 O O . ASN A 1 192 ? -10.603 -8.368 18.388 1.00 61.66 192 ASN A O 1
ATOM 1510 N N . GLU A 1 193 ? -10.549 -6.128 18.308 1.00 61.53 193 GLU A N 1
ATOM 1511 C CA . GLU A 1 193 ? -9.442 -5.950 19.270 1.00 61.53 193 GLU A CA 1
ATOM 1512 C C . GLU A 1 193 ? -9.668 -6.725 20.583 1.00 61.53 193 GLU A C 1
ATOM 1514 O O . GLU A 1 193 ? -8.727 -7.172 21.227 1.00 61.53 193 GLU A O 1
ATOM 1519 N N . LEU A 1 194 ? -10.921 -7.008 20.950 1.00 65.00 194 LEU A N 1
ATOM 1520 C CA . LEU A 1 194 ? -11.282 -7.847 22.101 1.00 65.00 194 LEU A CA 1
ATOM 1521 C C . LEU A 1 194 ? -10.807 -9.313 22.003 1.00 65.00 194 LEU A C 1
ATOM 1523 O O . LEU A 1 194 ? -10.655 -9.988 23.029 1.00 65.00 194 LEU A O 1
ATOM 1527 N N . GLY A 1 195 ? -10.574 -9.821 20.790 1.00 63.25 195 GLY A N 1
ATOM 1528 C CA . GLY A 1 195 ? -10.115 -11.185 20.523 1.00 63.25 195 GLY A CA 1
ATOM 1529 C C . GLY A 1 195 ? -8.663 -11.443 20.938 1.00 63.25 195 GLY A C 1
ATOM 1530 O O . GLY A 1 195 ? -8.315 -12.581 21.263 1.00 63.25 195 GLY A O 1
ATOM 1531 N N . ILE A 1 196 ? -7.827 -10.399 21.006 1.00 70.88 196 ILE A N 1
ATOM 1532 C CA . ILE A 1 196 ? -6.426 -10.527 21.443 1.00 70.88 196 ILE A CA 1
ATOM 1533 C C . ILE A 1 196 ? -6.333 -10.777 22.959 1.00 70.88 196 ILE A C 1
ATOM 1535 O O . ILE A 1 196 ? -5.430 -11.465 23.435 1.00 70.88 196 ILE A O 1
ATOM 1539 N N . TYR A 1 197 ? -7.317 -10.304 23.729 1.00 79.50 197 TYR A N 1
ATOM 1540 C CA . TYR A 1 197 ? -7.368 -10.439 25.184 1.00 79.50 197 TYR A CA 1
ATOM 1541 C C . TYR A 1 197 ? -8.113 -11.706 25.616 1.00 79.50 197 TYR A C 1
ATOM 1543 O O . TYR A 1 197 ? -9.182 -11.636 26.221 1.00 79.50 197 TYR A O 1
ATOM 1551 N N . LYS A 1 198 ? -7.548 -12.886 25.330 1.00 77.69 198 LYS A N 1
ATOM 1552 C CA . LYS A 1 198 ? -8.211 -14.199 25.513 1.00 77.69 198 LYS A CA 1
ATOM 1553 C C . LYS A 1 198 ? -8.739 -14.464 26.932 1.00 77.69 198 LYS A C 1
ATOM 1555 O O . LYS A 1 198 ? -9.806 -15.049 27.086 1.00 77.69 198 LYS A O 1
ATOM 1560 N N . ASN A 1 199 ? -8.022 -13.992 27.953 1.00 85.25 199 ASN A N 1
ATOM 1561 C CA . ASN A 1 199 ? -8.339 -14.245 29.366 1.00 85.25 199 ASN A CA 1
ATOM 1562 C C . ASN A 1 199 ? -9.000 -13.053 30.077 1.00 85.25 199 ASN A C 1
ATOM 1564 O O . ASN A 1 199 ? -9.296 -13.136 31.267 1.00 85.25 199 ASN A O 1
ATOM 1568 N N . ALA A 1 200 ? -9.207 -11.929 29.385 1.00 86.31 200 ALA A N 1
ATOM 1569 C CA . ALA A 1 200 ? -9.794 -10.748 30.006 1.00 86.31 200 ALA A CA 1
ATOM 1570 C C . ALA A 1 200 ? -11.308 -10.910 30.195 1.00 86.31 200 ALA A C 1
ATOM 1572 O O . ALA A 1 200 ? -11.992 -11.505 29.355 1.00 86.31 200 ALA A O 1
ATOM 1573 N N . ARG A 1 201 ? -11.832 -10.328 31.277 1.00 90.00 201 ARG A N 1
ATOM 1574 C CA . ARG A 1 201 ? -13.266 -10.047 31.419 1.00 90.00 201 ARG A CA 1
ATOM 1575 C C . ARG A 1 201 ? -13.583 -8.778 30.633 1.00 90.00 201 ARG A C 1
ATOM 1577 O O . ARG A 1 201 ? -12.854 -7.797 30.745 1.00 90.00 201 ARG A O 1
ATOM 1584 N N . ILE A 1 202 ? -14.657 -8.804 29.855 1.00 90.25 202 ILE A N 1
ATOM 1585 C CA . ILE A 1 202 ? -15.068 -7.689 29.001 1.00 90.25 202 ILE A CA 1
ATOM 1586 C C . ILE A 1 202 ? -16.187 -6.943 29.716 1.00 90.25 202 ILE A C 1
ATOM 1588 O O . ILE A 1 202 ? -17.306 -7.440 29.816 1.00 90.25 202 ILE A O 1
ATOM 1592 N N . VAL A 1 203 ? -15.876 -5.768 30.250 1.00 92.00 203 VAL A N 1
ATOM 1593 C CA . VAL A 1 203 ? -16.859 -4.934 30.943 1.00 92.00 203 VAL A CA 1
ATOM 1594 C C . VAL A 1 203 ? -17.530 -4.015 29.934 1.00 92.00 203 VAL A C 1
ATOM 1596 O O . VAL A 1 203 ? -16.847 -3.309 29.198 1.00 92.00 203 VAL A O 1
ATOM 1599 N N . VAL A 1 204 ? -18.859 -4.036 29.898 1.00 91.75 204 VAL A N 1
ATOM 1600 C CA . VAL A 1 204 ? -19.670 -3.190 29.012 1.00 91.75 204 VAL A CA 1
ATOM 1601 C C . VAL A 1 204 ? -20.843 -2.605 29.785 1.00 91.75 204 VAL A C 1
ATOM 1603 O O . VAL A 1 204 ? -21.286 -3.192 30.776 1.00 91.75 204 VAL A O 1
ATOM 1606 N N . SER A 1 205 ? -21.395 -1.484 29.312 1.00 92.44 205 SER A N 1
ATOM 1607 C CA . SER A 1 205 ? -22.652 -0.974 29.862 1.00 92.44 205 SER A CA 1
ATOM 1608 C C . SER A 1 205 ? -23.762 -2.005 29.704 1.00 92.44 205 SER A C 1
ATOM 1610 O O . SER A 1 205 ? -24.022 -2.502 28.606 1.00 92.44 205 SER A O 1
ATOM 1612 N N . ARG A 1 206 ? -24.470 -2.267 30.803 1.00 94.31 206 ARG A N 1
ATOM 1613 C CA . ARG A 1 206 ? -25.643 -3.139 30.797 1.00 94.31 206 ARG A CA 1
ATOM 1614 C C . ARG A 1 206 ? -26.767 -2.534 29.964 1.00 94.31 206 ARG A C 1
ATOM 1616 O O . ARG A 1 206 ? -27.279 -3.203 29.073 1.00 94.31 206 ARG A O 1
ATOM 1623 N N . ARG A 1 207 ? -27.093 -1.257 30.201 1.00 91.69 207 ARG A N 1
ATOM 1624 C CA . ARG A 1 207 ? -28.101 -0.519 29.413 1.00 91.69 207 ARG A CA 1
ATOM 1625 C C . ARG A 1 207 ? -27.737 -0.463 27.932 1.00 91.69 207 ARG A C 1
ATOM 1627 O O . ARG A 1 207 ? -28.601 -0.642 27.081 1.00 91.69 207 ARG A O 1
ATOM 1634 N N . GLY A 1 208 ? -26.458 -0.247 27.638 1.00 88.94 208 GLY A N 1
ATOM 1635 C CA . GLY A 1 208 ? -25.932 -0.258 26.280 1.00 88.94 208 GLY A CA 1
ATOM 1636 C C . GLY A 1 208 ? -26.131 -1.587 25.570 1.00 88.94 208 GLY A C 1
ATOM 1637 O O . GLY A 1 208 ? -26.687 -1.623 24.476 1.00 88.94 208 GLY A O 1
ATOM 1638 N N . LEU A 1 209 ? -25.727 -2.681 26.216 1.00 89.19 209 LEU A N 1
ATOM 1639 C CA . LEU A 1 209 ? -25.860 -4.025 25.663 1.00 89.19 209 LEU A CA 1
ATOM 1640 C C . LEU A 1 209 ? -27.333 -4.419 25.465 1.00 89.19 209 LEU A C 1
ATOM 1642 O O . LEU A 1 209 ? -27.684 -4.988 24.431 1.00 89.19 209 LEU A O 1
ATOM 1646 N N . GLU A 1 210 ? -28.207 -4.078 26.416 1.00 90.00 210 GLU A N 1
ATOM 1647 C CA . GLU A 1 210 ? -29.661 -4.263 26.298 1.00 90.00 210 GLU A CA 1
ATOM 1648 C C . GLU A 1 210 ? -30.221 -3.495 25.084 1.00 90.00 210 GLU A C 1
ATOM 1650 O O . GLU A 1 210 ? -30.915 -4.075 24.251 1.00 90.00 210 GLU A O 1
ATOM 1655 N N . ALA A 1 211 ? -29.867 -2.216 24.919 1.00 86.19 211 ALA A N 1
ATOM 1656 C CA . ALA A 1 211 ? -30.324 -1.401 23.792 1.00 86.19 211 ALA A CA 1
ATOM 1657 C C . ALA A 1 211 ? -29.803 -1.914 22.436 1.00 86.19 211 ALA A C 1
ATOM 1659 O O . ALA A 1 211 ? -30.574 -2.054 21.484 1.00 86.19 211 ALA A O 1
ATOM 1660 N N . ALA A 1 212 ? -28.512 -2.250 22.358 1.00 81.62 212 ALA A N 1
ATOM 1661 C CA . ALA A 1 212 ? -27.881 -2.744 21.136 1.00 81.62 212 ALA A CA 1
ATOM 1662 C C . ALA A 1 212 ? -28.446 -4.102 20.685 1.00 81.62 212 ALA A C 1
ATOM 1664 O O . ALA A 1 212 ? -28.494 -4.389 19.490 1.00 81.62 212 ALA A O 1
ATOM 1665 N N . THR A 1 213 ? -28.894 -4.939 21.626 1.00 82.50 213 THR A N 1
ATOM 1666 C CA . THR A 1 213 ? -29.514 -6.238 21.314 1.00 82.50 213 THR A CA 1
ATOM 1667 C C . THR A 1 213 ? -31.008 -6.143 21.012 1.00 82.50 213 THR A C 1
ATOM 1669 O O . THR A 1 213 ? -31.515 -6.963 20.246 1.00 82.50 213 THR A O 1
ATOM 1672 N N . ALA A 1 214 ? -31.707 -5.145 21.558 1.00 81.31 214 ALA A N 1
ATOM 1673 C CA . ALA A 1 214 ? -33.144 -4.966 21.368 1.00 81.31 214 ALA A CA 1
ATOM 1674 C C . ALA A 1 214 ? -33.527 -4.379 19.998 1.00 81.31 214 ALA A C 1
ATOM 1676 O O . ALA A 1 214 ? -34.626 -4.652 19.512 1.00 81.31 214 ALA A O 1
ATOM 1677 N N . PHE A 1 215 ? -32.658 -3.581 19.365 1.00 67.19 215 PHE A N 1
ATOM 1678 C CA . PHE A 1 215 ? -32.995 -2.875 18.125 1.00 67.19 215 PHE A CA 1
ATOM 1679 C C . PHE A 1 215 ? -32.173 -3.371 16.919 1.00 67.19 215 PHE A C 1
ATOM 1681 O O . PHE A 1 215 ? -30.986 -3.061 16.813 1.00 67.19 215 PHE A O 1
ATOM 1688 N N . PRO A 1 216 ? -32.777 -4.081 15.943 1.00 60.00 216 PRO A N 1
ATOM 1689 C CA . PRO A 1 216 ? -32.055 -4.620 14.786 1.00 60.00 216 PRO A CA 1
ATOM 1690 C C . PRO A 1 216 ? -31.334 -3.560 13.943 1.00 60.00 216 PRO A C 1
ATOM 1692 O O . PRO A 1 216 ? -30.295 -3.859 13.369 1.00 60.00 216 PRO A O 1
ATOM 1695 N N . GLY A 1 217 ? -31.846 -2.324 13.890 1.00 60.97 217 GLY A N 1
ATOM 1696 C CA . GLY A 1 217 ? -31.252 -1.228 13.110 1.00 60.97 217 GLY A CA 1
ATOM 1697 C C . GLY A 1 217 ? -29.940 -0.664 13.673 1.00 60.97 217 GLY A C 1
ATOM 1698 O O . GLY A 1 217 ? -29.262 0.092 12.983 1.00 60.97 217 GLY A O 1
ATOM 1699 N N . TRP A 1 218 ? -29.570 -1.030 14.905 1.00 60.09 218 TRP A N 1
ATOM 1700 C CA . TRP A 1 218 ? -28.266 -0.697 15.492 1.00 60.09 218 TRP A CA 1
ATOM 1701 C C . TRP A 1 218 ? -27.141 -1.609 15.002 1.00 60.09 218 TRP A C 1
ATOM 1703 O O . TRP A 1 218 ? -25.970 -1.215 15.014 1.00 60.09 218 TRP A O 1
ATOM 1713 N N . LYS A 1 219 ? -27.492 -2.816 14.538 1.00 53.94 219 LYS A N 1
ATOM 1714 C CA . LYS A 1 219 ? -26.536 -3.736 13.925 1.00 53.94 219 LYS A CA 1
ATOM 1715 C C . LYS A 1 219 ? -26.019 -3.128 12.625 1.00 53.94 219 LYS A C 1
ATOM 1717 O O . LYS A 1 219 ? -26.789 -2.917 11.693 1.00 53.94 219 LYS A O 1
ATOM 1722 N N . GLY A 1 220 ? -24.716 -2.861 12.571 1.00 52.91 220 GLY A N 1
ATOM 1723 C CA . GLY A 1 220 ? -24.039 -2.350 11.377 1.00 52.91 220 GLY A CA 1
ATOM 1724 C C . GLY A 1 220 ? -24.095 -0.831 11.177 1.00 52.91 220 GLY A C 1
ATOM 1725 O O . GLY A 1 220 ? -23.522 -0.354 10.203 1.00 52.91 220 GLY A O 1
ATOM 1726 N N . THR A 1 221 ? -24.738 -0.067 12.072 1.00 59.62 221 THR A N 1
ATOM 1727 C CA . THR A 1 221 ? -24.738 1.412 12.035 1.00 59.62 221 THR A CA 1
ATOM 1728 C C . THR A 1 221 ? -23.839 2.019 13.113 1.00 59.62 221 THR A C 1
ATOM 1730 O O . THR A 1 221 ? -22.952 2.799 12.785 1.00 59.62 221 THR A O 1
ATOM 1733 N N . TRP A 1 222 ? -24.024 1.627 14.378 1.00 58.47 222 TRP A N 1
ATOM 1734 C CA . TRP A 1 222 ? -23.270 2.161 15.530 1.00 58.47 222 TRP A CA 1
ATOM 1735 C C . TRP A 1 222 ? -22.493 1.094 16.303 1.00 58.47 222 TRP A C 1
ATOM 1737 O O . TRP A 1 222 ? -21.523 1.405 16.986 1.00 58.47 222 TRP A O 1
ATOM 1747 N N . ALA A 1 223 ? -22.898 -0.171 16.176 1.00 63.50 223 ALA A N 1
ATOM 1748 C CA . ALA A 1 223 ? -22.149 -1.317 16.665 1.00 63.50 223 ALA A CA 1
ATOM 1749 C C . ALA A 1 223 ? -21.827 -2.229 15.470 1.00 63.50 223 ALA A C 1
ATOM 1751 O O . ALA A 1 223 ? -22.766 -2.756 14.852 1.00 63.50 223 ALA A O 1
ATOM 1752 N N . PRO A 1 224 ? -20.537 -2.423 15.130 1.00 66.44 224 PRO A N 1
ATOM 1753 C CA . PRO A 1 224 ? -20.135 -3.430 14.156 1.00 66.44 224 PRO A CA 1
ATOM 1754 C C . PRO A 1 224 ? -20.739 -4.788 14.537 1.00 66.44 224 PRO A C 1
ATOM 1756 O O . PRO A 1 224 ? -20.821 -5.140 15.723 1.00 66.44 224 PRO A O 1
ATOM 1759 N N . TRP A 1 225 ? -21.241 -5.520 13.544 1.00 66.69 225 TRP A N 1
ATOM 1760 C CA . TRP A 1 225 ? -21.982 -6.765 13.759 1.00 66.69 225 TRP A CA 1
ATOM 1761 C C . TRP A 1 225 ? -21.125 -7.811 14.478 1.00 66.69 225 TRP A C 1
ATOM 1763 O O . TRP A 1 225 ? -21.625 -8.535 15.334 1.00 66.69 225 TRP A O 1
ATOM 1773 N N . GLU A 1 226 ? -19.830 -7.801 14.208 1.00 66.75 226 GLU A N 1
ATOM 1774 C CA . GLU A 1 226 ? -18.762 -8.592 14.802 1.00 66.75 226 GLU A CA 1
ATOM 1775 C C . GLU A 1 226 ? -18.608 -8.333 16.294 1.00 66.75 226 GLU A C 1
ATOM 1777 O O . GLU A 1 226 ? -18.412 -9.255 17.084 1.00 66.75 226 GLU A O 1
ATOM 1782 N N . VAL A 1 227 ? -18.689 -7.063 16.698 1.00 74.44 227 VAL A N 1
ATOM 1783 C CA . VAL A 1 227 ? -18.545 -6.669 18.099 1.00 74.44 227 VAL A CA 1
ATOM 1784 C C . VAL A 1 227 ? -19.748 -7.161 18.876 1.00 74.44 227 VAL A C 1
ATOM 1786 O O . VAL A 1 227 ? -19.589 -7.795 19.917 1.00 74.44 227 VAL A O 1
ATOM 1789 N N . LEU A 1 228 ? -20.953 -6.928 18.358 1.00 78.50 228 LEU A N 1
ATOM 1790 C CA . LEU A 1 228 ? -22.170 -7.325 19.050 1.00 78.50 228 LEU A CA 1
ATOM 1791 C C . LEU A 1 228 ? -22.353 -8.849 19.071 1.00 78.50 228 LEU A C 1
ATOM 1793 O O . LEU A 1 228 ? -22.677 -9.409 20.120 1.00 78.50 228 LEU A O 1
ATOM 1797 N N . ASP A 1 229 ? -22.117 -9.540 17.954 1.00 78.31 229 ASP A N 1
ATOM 1798 C CA . ASP A 1 229 ? -22.136 -11.006 17.909 1.00 78.31 229 ASP A CA 1
ATOM 1799 C C . ASP A 1 229 ? -21.009 -11.598 18.761 1.00 78.31 229 ASP A C 1
ATOM 1801 O O . ASP A 1 229 ? -21.215 -12.584 19.470 1.00 78.31 229 ASP A O 1
ATOM 1805 N N . GLY A 1 230 ? -19.842 -10.963 18.777 1.00 78.88 230 GLY A N 1
ATOM 1806 C CA . GLY A 1 230 ? -18.744 -11.322 19.656 1.00 78.88 230 GLY A CA 1
ATOM 1807 C C . GLY A 1 230 ? -19.143 -11.246 21.129 1.00 78.88 230 GLY A C 1
ATOM 1808 O O . GLY A 1 230 ? -19.023 -12.236 21.848 1.00 78.88 230 GLY A O 1
ATOM 1809 N N . LEU A 1 231 ? -19.693 -10.118 21.581 1.00 83.19 231 LEU A N 1
ATOM 1810 C CA . LEU A 1 231 ? -20.139 -9.928 22.967 1.00 83.19 231 LEU A CA 1
ATOM 1811 C C . LEU A 1 231 ? -21.276 -10.885 23.360 1.00 83.19 231 LEU A C 1
ATOM 1813 O O . LEU A 1 231 ? -21.296 -11.392 24.479 1.00 83.19 231 LEU A O 1
ATOM 1817 N N . THR A 1 232 ? -22.220 -11.152 22.455 1.00 84.31 232 THR A N 1
ATOM 1818 C CA . THR A 1 232 ? -23.436 -11.927 22.770 1.00 84.31 232 THR A CA 1
ATOM 1819 C C . THR A 1 232 ? -23.307 -13.431 22.531 1.00 84.31 232 THR A C 1
ATOM 1821 O O . THR A 1 232 ? -24.040 -14.207 23.146 1.00 84.31 232 THR A O 1
ATOM 1824 N N . LYS A 1 233 ? -22.385 -13.869 21.666 1.00 82.12 233 LYS A N 1
ATOM 1825 C CA . LYS A 1 233 ? -22.226 -15.281 21.275 1.00 82.12 233 LYS A CA 1
ATOM 1826 C C . LYS A 1 233 ? -20.848 -15.823 21.638 1.00 82.12 233 LYS A C 1
ATOM 1828 O O . LYS A 1 233 ? -20.767 -16.834 22.329 1.00 82.12 233 LYS A O 1
ATOM 1833 N N . VAL A 1 234 ? -19.781 -15.162 21.184 1.00 81.19 234 VAL A N 1
ATOM 1834 C CA . VAL A 1 234 ? -18.406 -15.701 21.234 1.00 81.19 234 VAL A CA 1
ATOM 1835 C C . VAL A 1 234 ? -17.768 -15.530 22.613 1.00 81.19 234 VAL A C 1
ATOM 1837 O O . VAL A 1 234 ? -17.147 -16.450 23.137 1.00 81.19 234 VAL A O 1
ATOM 1840 N N . TRP A 1 235 ? -17.921 -14.358 23.223 1.00 85.38 235 TRP A N 1
ATOM 1841 C CA . TRP A 1 235 ? -17.301 -13.987 24.496 1.00 85.38 235 TRP A CA 1
ATOM 1842 C C . TRP A 1 235 ? -18.307 -13.866 25.635 1.00 85.38 235 TRP A C 1
ATOM 1844 O O . TRP A 1 235 ? -17.952 -13.339 26.684 1.00 85.38 235 TRP A O 1
ATOM 1854 N N . LYS A 1 236 ? -19.537 -14.357 25.451 1.00 87.81 236 LYS A N 1
ATOM 1855 C CA . LYS A 1 236 ? -20.649 -14.218 26.406 1.00 87.81 236 LYS A CA 1
ATOM 1856 C C . LYS A 1 236 ? -20.259 -14.567 27.850 1.00 87.81 236 LYS A C 1
ATOM 1858 O O . LYS A 1 236 ? -20.627 -13.852 28.772 1.00 87.81 236 LYS A O 1
ATOM 1863 N N . ASP A 1 237 ? -19.438 -15.604 28.037 1.00 89.50 237 ASP A N 1
ATOM 1864 C CA . ASP A 1 237 ? -19.027 -16.098 29.358 1.00 89.50 237 ASP A CA 1
ATOM 1865 C C . ASP A 1 237 ? -17.965 -15.198 30.022 1.00 89.50 237 ASP A C 1
ATOM 1867 O O . ASP A 1 237 ? -17.692 -15.308 31.216 1.00 89.50 237 ASP A O 1
ATOM 1871 N N . ARG A 1 238 ? -17.365 -14.284 29.250 1.00 89.88 238 ARG A N 1
ATOM 1872 C CA . ARG A 1 238 ? -16.394 -13.278 29.704 1.00 89.88 238 ARG A CA 1
ATOM 1873 C C . ARG A 1 238 ? -17.012 -11.888 29.854 1.00 89.88 238 ARG A C 1
ATOM 1875 O O . ARG A 1 238 ? -16.353 -11.011 30.416 1.00 89.88 238 ARG A O 1
ATOM 1882 N N . VAL A 1 239 ? -18.227 -11.665 29.351 1.00 91.88 239 VAL A N 1
ATOM 1883 C CA . VAL A 1 239 ? -18.892 -10.357 29.383 1.00 91.88 239 VAL A CA 1
ATOM 1884 C C . VAL A 1 239 ? -19.473 -10.080 30.766 1.00 91.88 239 VAL A C 1
ATOM 1886 O O . VAL A 1 239 ? -20.147 -10.908 31.372 1.00 91.88 239 VAL A O 1
ATOM 1889 N N . VAL A 1 240 ? -19.219 -8.873 31.264 1.00 94.00 240 VAL A N 1
ATOM 1890 C CA . VAL A 1 240 ? -19.731 -8.356 32.531 1.00 94.00 240 VAL A CA 1
ATOM 1891 C C . VAL A 1 240 ? -20.509 -7.085 32.225 1.00 94.00 240 VAL A C 1
ATOM 1893 O O . VAL A 1 240 ? -19.934 -6.014 32.039 1.00 94.00 240 VAL A O 1
ATOM 1896 N N . ALA A 1 241 ? -21.827 -7.223 32.140 1.00 94.38 241 ALA A N 1
ATOM 1897 C CA . ALA A 1 241 ? -22.736 -6.125 31.850 1.00 94.38 241 ALA A CA 1
ATOM 1898 C C . ALA A 1 241 ? -23.045 -5.347 33.139 1.00 94.38 241 ALA A C 1
ATOM 1900 O O . ALA A 1 241 ? -23.878 -5.770 33.944 1.00 94.38 241 ALA A O 1
ATOM 1901 N N . ILE A 1 242 ? -22.365 -4.219 33.345 1.00 94.62 242 ILE A N 1
ATOM 1902 C CA . ILE A 1 242 ? -22.496 -3.372 34.539 1.00 94.62 242 ILE A CA 1
ATOM 1903 C C . ILE A 1 242 ? -22.457 -1.890 34.163 1.00 94.62 242 ILE A C 1
ATOM 1905 O O . ILE A 1 242 ? -21.828 -1.494 33.187 1.00 94.62 242 ILE A O 1
ATOM 1909 N N . ASP A 1 243 ? -23.152 -1.066 34.944 1.00 93.62 243 ASP A N 1
ATOM 1910 C CA . ASP A 1 243 ? -23.201 0.385 34.751 1.00 93.62 243 ASP A CA 1
ATOM 1911 C C . ASP A 1 243 ? -22.355 1.082 35.829 1.00 93.62 243 ASP A C 1
ATOM 1913 O O . ASP A 1 243 ? -21.152 0.865 35.888 1.00 93.62 243 ASP A O 1
ATOM 1917 N N . ASP A 1 244 ? -22.956 1.909 36.685 1.00 93.31 244 ASP A N 1
ATOM 1918 C CA . ASP A 1 244 ? -22.280 2.727 37.699 1.00 93.31 244 ASP A CA 1
ATOM 1919 C C . ASP A 1 244 ? -21.703 1.883 38.858 1.00 93.31 244 ASP A C 1
ATOM 1921 O O . ASP A 1 244 ? -22.243 1.864 39.962 1.00 93.31 244 ASP A O 1
ATOM 1925 N N . THR A 1 245 ? -20.637 1.119 38.604 1.00 94.62 245 THR A N 1
ATOM 1926 C CA . THR A 1 245 ? -20.101 0.084 39.507 1.00 94.62 245 THR A CA 1
ATOM 1927 C C . THR A 1 245 ? -18.579 0.148 39.592 1.00 94.62 245 THR A C 1
ATOM 1929 O O . THR A 1 245 ? -17.890 0.399 38.609 1.00 94.62 245 THR A O 1
ATOM 1932 N N . GLU A 1 246 ? -18.037 -0.070 40.789 1.00 94.31 246 GLU A N 1
ATOM 1933 C CA . GLU A 1 246 ? -16.596 -0.233 40.981 1.00 94.31 246 GLU A CA 1
ATOM 1934 C C . GLU A 1 246 ? -16.175 -1.649 40.580 1.00 94.31 246 GLU A C 1
ATOM 1936 O O . GLU A 1 246 ? -16.678 -2.634 41.118 1.00 94.31 246 GLU A O 1
ATOM 1941 N N . VAL A 1 247 ? -15.298 -1.740 39.583 1.00 92.19 247 VAL A N 1
ATOM 1942 C CA . VAL A 1 247 ? -14.891 -3.004 38.953 1.00 92.19 247 VAL A CA 1
ATOM 1943 C C . VAL A 1 247 ? -13.605 -3.533 39.579 1.00 92.19 247 VAL A C 1
ATOM 1945 O O . VAL A 1 247 ? -13.449 -4.738 39.765 1.00 92.19 247 VAL A O 1
ATOM 1948 N N . LEU A 1 248 ? -12.689 -2.624 39.910 1.00 91.69 248 LEU A N 1
ATOM 1949 C CA . LEU A 1 248 ? -11.449 -2.873 40.640 1.00 91.69 248 LEU A CA 1
ATOM 1950 C C . LEU A 1 248 ? -11.254 -1.735 41.652 1.00 91.69 248 LEU A C 1
ATOM 1952 O O . LEU A 1 248 ? -11.820 -0.663 41.440 1.00 91.69 248 LEU A O 1
ATOM 1956 N N . PRO A 1 249 ? -10.457 -1.919 42.720 1.00 92.94 249 PRO A N 1
ATOM 1957 C CA . PRO A 1 249 ? -10.200 -0.854 43.687 1.00 92.94 249 PRO A CA 1
ATOM 1958 C C . PRO A 1 249 ? -9.722 0.434 43.005 1.00 92.94 249 PRO A C 1
ATOM 1960 O O . PRO A 1 249 ? -8.675 0.448 42.358 1.00 92.94 249 PRO A O 1
ATOM 1963 N N . GLY A 1 250 ? -10.508 1.505 43.128 1.00 90.88 250 GLY A N 1
ATOM 1964 C CA . GLY A 1 250 ? -10.219 2.798 42.506 1.00 90.88 250 GLY A CA 1
ATOM 1965 C C . GLY A 1 250 ? -10.558 2.904 41.014 1.00 90.88 250 GLY A C 1
ATOM 1966 O O . GLY A 1 250 ? -10.301 3.956 40.439 1.00 90.88 250 GLY A O 1
ATOM 1967 N N . LEU A 1 251 ? -11.147 1.876 40.392 1.00 93.69 251 LEU A N 1
ATOM 1968 C CA . LEU A 1 251 ? -11.617 1.876 39.001 1.00 93.69 251 LEU A CA 1
ATOM 1969 C C . LEU A 1 251 ? -13.118 1.599 38.953 1.00 93.69 251 LEU A C 1
ATOM 1971 O O . LEU A 1 251 ? -13.593 0.505 39.270 1.00 93.69 251 LEU A O 1
ATOM 1975 N N . ARG A 1 252 ? -13.874 2.585 38.481 1.00 94.75 252 ARG A N 1
ATOM 1976 C CA . ARG A 1 252 ? -15.329 2.542 38.371 1.00 94.75 252 ARG A CA 1
ATOM 1977 C C . ARG A 1 252 ? -15.775 2.776 36.941 1.00 94.75 252 ARG A C 1
ATOM 1979 O O . ARG A 1 252 ? -15.315 3.701 36.284 1.00 94.75 252 ARG A O 1
ATOM 1986 N N . THR A 1 253 ? -16.744 1.998 36.494 1.00 95.06 253 THR A N 1
ATOM 1987 C CA . THR A 1 253 ? -17.495 2.303 35.282 1.00 95.06 253 THR A CA 1
ATOM 1988 C C . THR A 1 253 ? -18.603 3.301 35.579 1.00 95.06 253 THR A C 1
ATOM 1990 O O . THR A 1 253 ? -19.192 3.300 36.660 1.00 95.06 253 THR A O 1
ATOM 1993 N N . MET A 1 254 ? -18.894 4.166 34.614 1.00 94.25 254 MET A N 1
ATOM 1994 C CA . MET A 1 254 ? -19.966 5.144 34.697 1.00 94.25 254 MET A CA 1
ATOM 1995 C C . MET A 1 254 ? -20.764 5.142 33.406 1.00 94.25 254 MET A C 1
ATOM 1997 O O . MET A 1 254 ? -20.233 5.467 32.347 1.00 94.25 254 MET A O 1
ATOM 2001 N N . TRP A 1 255 ? -22.052 4.823 33.484 1.00 95.69 255 TRP A N 1
ATOM 2002 C CA . TRP A 1 255 ? -22.900 4.937 32.304 1.00 95.69 255 TRP A CA 1
ATOM 2003 C C . TRP A 1 255 ? -23.163 6.408 31.980 1.00 95.69 255 TRP A C 1
ATOM 2005 O O . TRP A 1 255 ? -23.538 7.189 32.869 1.00 95.69 255 TRP A O 1
ATOM 2015 N N . LEU A 1 256 ? -22.963 6.761 30.711 1.00 94.19 256 LEU A N 1
ATOM 2016 C CA . LEU A 1 256 ? -23.153 8.105 30.181 1.00 94.19 256 LEU A CA 1
ATOM 2017 C C . LEU A 1 256 ? -24.369 8.171 29.255 1.00 94.19 256 LEU A C 1
ATOM 2019 O O . LEU A 1 256 ? -25.243 9.005 29.477 1.00 94.19 256 LEU A O 1
ATOM 2023 N N . GLY A 1 257 ? -24.454 7.282 28.263 1.00 89.75 257 GLY A N 1
ATOM 2024 C CA . GLY A 1 257 ? -25.467 7.367 27.207 1.00 89.75 257 GLY A CA 1
ATOM 2025 C C . GLY A 1 257 ? -25.301 8.593 26.289 1.00 89.75 257 GLY A C 1
ATOM 2026 O O . GLY A 1 257 ? -24.309 9.327 26.367 1.00 89.75 257 GLY A O 1
ATOM 2027 N N . GLY A 1 258 ? -26.292 8.825 25.427 1.00 88.75 258 GLY A N 1
ATOM 2028 C CA . GLY A 1 258 ? -26.478 10.058 24.654 1.00 88.75 258 GLY A CA 1
ATOM 2029 C C . GLY A 1 258 ? -25.668 10.170 23.363 1.00 88.75 258 GLY A C 1
ATOM 2030 O O . GLY A 1 258 ? -26.211 10.575 22.344 1.00 88.75 258 GLY A O 1
ATOM 2031 N N . HIS A 1 259 ? -24.376 9.824 23.368 1.00 89.00 259 HIS A N 1
ATOM 2032 C CA . HIS A 1 259 ? -23.657 9.647 22.096 1.00 89.00 259 HIS A CA 1
ATOM 2033 C C . HIS A 1 259 ? -24.118 8.342 21.439 1.00 89.00 259 HIS A C 1
ATOM 2035 O O . HIS A 1 259 ? -24.510 8.307 20.277 1.00 89.00 259 HIS A O 1
ATOM 2041 N N . THR A 1 260 ? -24.116 7.284 22.251 1.00 87.50 260 THR A N 1
ATOM 2042 C CA . THR A 1 260 ? -24.788 6.011 22.012 1.00 87.50 260 THR A CA 1
ATOM 2043 C C . THR A 1 260 ? -25.355 5.520 23.354 1.00 87.50 260 THR A C 1
ATOM 2045 O O . THR A 1 260 ? -24.773 5.821 24.402 1.00 87.50 260 THR A O 1
ATOM 2048 N N . PRO A 1 261 ? -26.394 4.667 23.391 1.00 86.81 261 PRO A N 1
ATOM 2049 C CA . PRO A 1 261 ? -26.796 3.935 24.587 1.00 86.81 261 PRO A CA 1
ATOM 2050 C C . PRO A 1 261 ? -25.670 3.146 25.248 1.00 86.81 261 PRO A C 1
ATOM 2052 O O . PRO A 1 261 ? -25.714 2.903 26.455 1.00 86.81 261 PRO A O 1
ATOM 2055 N N . CYS A 1 262 ? -24.659 2.769 24.461 1.00 87.12 262 CYS A N 1
ATOM 2056 C CA . CYS A 1 262 ? -23.473 2.047 24.904 1.00 87.12 262 CYS A CA 1
ATOM 2057 C C . CYS A 1 262 ? -22.411 2.932 25.558 1.00 87.12 262 CYS A C 1
ATOM 2059 O O . CYS A 1 262 ? -21.496 2.396 26.181 1.00 87.12 262 CYS A O 1
ATOM 2061 N N . SER A 1 263 ? -22.526 4.257 25.460 1.00 90.81 263 SER A N 1
ATOM 2062 C CA . SER A 1 263 ? -21.512 5.174 25.964 1.00 90.81 263 SER A CA 1
ATOM 2063 C C . SER A 1 263 ? -21.319 5.031 27.474 1.00 90.81 263 SER A C 1
ATOM 2065 O O . SER A 1 263 ? -22.233 5.242 28.281 1.00 90.81 263 SER A O 1
ATOM 2067 N N . GLN A 1 264 ? -20.090 4.687 27.845 1.00 92.69 264 GLN A N 1
ATOM 2068 C CA . GLN A 1 264 ? -19.645 4.440 29.206 1.00 92.69 264 GLN A CA 1
ATOM 2069 C C . GLN A 1 264 ? -18.275 5.090 29.397 1.00 92.69 264 GLN A C 1
ATOM 2071 O O . GLN A 1 264 ? -17.394 4.951 28.554 1.00 92.69 264 GLN A O 1
ATOM 2076 N N . ALA A 1 265 ? -18.104 5.784 30.517 1.00 95.12 265 ALA A N 1
ATOM 2077 C CA . ALA A 1 265 ? -16.813 6.275 30.967 1.00 95.12 265 ALA A CA 1
ATOM 2078 C C . ALA A 1 265 ? -16.194 5.323 31.988 1.00 95.12 265 ALA A C 1
ATOM 2080 O O . ALA A 1 265 ? -16.892 4.579 32.685 1.00 95.12 265 ALA A O 1
ATOM 2081 N N . VAL A 1 266 ? -14.876 5.416 32.125 1.00 94.69 266 VAL A N 1
ATOM 2082 C CA . VAL A 1 266 ? -14.129 4.790 33.216 1.00 94.69 266 VAL A CA 1
ATOM 2083 C C . VAL A 1 266 ? -13.544 5.896 34.081 1.00 94.69 266 VAL A C 1
ATOM 2085 O O . VAL A 1 266 ? -12.864 6.782 33.572 1.00 94.69 266 VAL A O 1
ATOM 2088 N N . VAL A 1 267 ? -13.818 5.853 35.382 1.00 95.38 267 VAL A N 1
ATOM 2089 C CA . VAL A 1 267 ? -13.277 6.776 36.382 1.00 95.38 267 VAL A CA 1
ATOM 2090 C C . VAL A 1 267 ? -12.269 6.047 37.246 1.00 95.38 267 VAL A C 1
ATOM 2092 O O . VAL A 1 267 ? -12.556 4.981 37.789 1.00 95.38 267 VAL A O 1
ATOM 2095 N N . LEU A 1 268 ? -11.094 6.644 37.370 1.00 94.50 268 LEU A N 1
ATOM 2096 C CA . LEU A 1 268 ? -9.906 6.081 37.985 1.00 94.50 268 LEU A CA 1
ATOM 2097 C C . LEU A 1 268 ? -9.436 7.020 39.096 1.00 94.50 268 LEU A C 1
ATOM 2099 O O . LEU A 1 268 ? -9.390 8.233 38.895 1.00 94.50 268 LEU A O 1
ATOM 2103 N N . GLN A 1 269 ? -9.031 6.486 40.243 1.00 92.12 269 GLN A N 1
ATOM 2104 C CA . GLN A 1 269 ? -8.274 7.260 41.226 1.00 92.12 269 GLN A CA 1
ATOM 2105 C C . GLN A 1 269 ? -6.811 7.349 40.791 1.00 92.12 269 GLN A C 1
ATOM 2107 O O . GLN A 1 269 ? -6.133 6.333 40.643 1.00 92.12 269 GLN A O 1
ATOM 2112 N N . THR A 1 270 ? -6.327 8.570 40.580 1.00 90.00 270 THR A N 1
ATOM 2113 C CA . THR A 1 270 ? -4.951 8.865 40.150 1.00 90.00 270 THR A CA 1
ATOM 2114 C C . THR A 1 270 ? -4.265 9.786 41.158 1.00 90.00 270 THR A C 1
ATOM 2116 O O . THR A 1 270 ? -4.912 10.324 42.059 1.00 90.00 270 THR A O 1
ATOM 2119 N N . ARG A 1 271 ? -2.952 10.022 41.015 1.00 88.69 271 ARG A N 1
ATOM 2120 C CA . ARG A 1 271 ? -2.222 10.947 41.908 1.00 88.69 271 ARG A CA 1
ATOM 2121 C C . ARG A 1 271 ? -2.733 12.387 41.842 1.00 88.69 271 ARG A C 1
ATOM 2123 O O . ARG A 1 271 ? -2.534 13.141 42.788 1.00 88.69 271 ARG A O 1
ATOM 2130 N N . ILE A 1 272 ? -3.375 12.754 40.735 1.00 88.94 272 ILE A N 1
ATOM 2131 C CA . ILE A 1 272 ? -3.912 14.095 40.478 1.00 88.94 272 ILE A CA 1
ATOM 2132 C C . ILE A 1 272 ? -5.420 14.198 40.757 1.00 88.94 272 ILE A C 1
ATOM 2134 O O . ILE A 1 272 ? -6.032 15.201 40.403 1.00 88.94 272 ILE A O 1
ATOM 2138 N N . GLY A 1 273 ? -6.012 13.181 41.392 1.00 91.50 273 GLY A N 1
ATOM 2139 C CA . GLY A 1 273 ? -7.436 13.121 41.724 1.00 91.50 273 GLY A CA 1
ATOM 2140 C C . GLY A 1 273 ? -8.202 12.076 40.917 1.00 91.50 273 GLY A C 1
ATOM 2141 O O . GLY A 1 273 ? -7.624 11.152 40.330 1.00 91.50 273 GLY A O 1
ATOM 2142 N N . SER A 1 274 ? -9.524 12.214 40.902 1.00 94.38 274 SER A N 1
ATOM 2143 C CA . SER A 1 274 ? -10.421 11.333 40.155 1.00 94.38 274 SER A CA 1
ATOM 2144 C C . SER A 1 274 ? -10.357 11.686 38.668 1.00 94.38 274 SER A C 1
ATOM 2146 O O . SER A 1 274 ? -10.785 12.765 38.265 1.00 94.38 274 SER A O 1
ATOM 2148 N N . THR A 1 275 ? -9.849 10.777 37.842 1.00 95.25 275 THR A N 1
ATOM 2149 C CA . THR A 1 275 ? -9.682 10.975 36.397 1.00 95.25 275 THR A CA 1
ATOM 2150 C C . THR A 1 275 ? -10.696 10.138 35.627 1.00 95.25 275 THR A C 1
ATOM 2152 O O . THR A 1 275 ? -10.731 8.919 35.778 1.00 95.25 275 THR A O 1
ATOM 2155 N N . ALA A 1 276 ? -11.507 10.766 34.777 1.00 95.94 276 ALA A N 1
ATOM 2156 C CA . ALA A 1 276 ? -12.445 10.091 33.888 1.00 95.94 276 ALA A CA 1
ATOM 2157 C C . ALA A 1 276 ? -11.915 10.027 32.455 1.00 95.94 276 ALA A C 1
ATOM 2159 O O . ALA A 1 276 ? -11.628 11.059 31.853 1.00 95.94 276 ALA A O 1
ATOM 2160 N N . ILE A 1 277 ? -11.887 8.830 31.877 1.00 94.81 277 ILE A N 1
ATOM 2161 C CA . ILE A 1 277 ? -11.811 8.629 30.428 1.00 94.81 277 ILE A CA 1
ATOM 2162 C C . ILE A 1 277 ? -13.249 8.649 29.918 1.00 94.81 277 ILE A C 1
ATOM 2164 O O . ILE A 1 277 ? -14.030 7.743 30.218 1.00 94.81 277 ILE A O 1
ATOM 2168 N N . ALA A 1 278 ? -13.618 9.720 29.217 1.00 92.31 278 ALA A N 1
ATOM 2169 C CA . ALA A 1 278 ? -15.016 10.040 28.935 1.00 92.31 278 ALA A CA 1
ATOM 2170 C C . ALA A 1 278 ? -15.626 9.245 27.769 1.00 92.31 278 ALA A C 1
ATOM 2172 O O . ALA A 1 278 ? -16.849 9.228 27.622 1.00 92.31 278 ALA A O 1
ATOM 2173 N N . GLY A 1 279 ? -14.789 8.609 26.944 1.00 88.31 279 GLY A N 1
ATOM 2174 C CA . GLY A 1 279 ? -15.221 8.025 25.677 1.00 88.31 279 GLY A CA 1
ATOM 2175 C C . GLY A 1 279 ? -15.854 9.074 24.756 1.00 88.31 279 GLY A C 1
ATOM 2176 O O . GLY A 1 279 ? -15.677 10.279 24.931 1.00 88.31 279 GLY A O 1
ATOM 2177 N N . ASP A 1 280 ? -16.651 8.615 23.797 1.00 87.75 280 ASP A N 1
ATOM 2178 C CA . ASP A 1 280 ? -17.156 9.472 22.715 1.00 87.75 280 ASP A CA 1
ATOM 2179 C C . ASP A 1 280 ? -18.302 10.410 23.114 1.00 87.75 280 ASP A C 1
ATOM 2181 O O . ASP A 1 280 ? -18.704 11.272 22.336 1.00 87.75 280 ASP A O 1
ATOM 2185 N N . THR A 1 281 ? -18.784 10.329 24.358 1.00 87.75 281 THR A N 1
ATOM 2186 C CA . THR A 1 281 ? -19.686 11.353 24.908 1.00 87.75 281 THR A CA 1
ATOM 2187 C C . THR A 1 281 ? -18.990 12.714 25.035 1.00 87.75 281 THR A C 1
ATOM 2189 O O . THR A 1 281 ? -19.658 13.749 25.029 1.00 87.75 281 THR A O 1
ATOM 2192 N N . VAL A 1 282 ? -17.655 12.732 25.132 1.00 92.62 282 VAL A N 1
ATOM 2193 C CA . VAL A 1 282 ? -16.838 13.950 25.136 1.00 92.62 282 VAL A CA 1
ATOM 2194 C C . VAL A 1 282 ? -15.666 13.760 24.176 1.00 92.62 282 VAL A C 1
ATOM 2196 O O . VAL A 1 282 ? -14.628 13.210 24.537 1.00 92.62 282 VAL A O 1
ATOM 2199 N N . SER A 1 283 ? -15.812 14.249 22.947 1.00 91.50 283 SER A N 1
ATOM 2200 C CA . SER A 1 283 ? -14.768 14.110 21.926 1.00 91.50 283 SER A CA 1
ATOM 2201 C C . SER A 1 283 ? -13.623 15.107 22.100 1.00 91.50 283 SER A C 1
ATOM 2203 O O . SER A 1 283 ? -12.491 14.773 21.773 1.00 91.50 283 SER A O 1
ATOM 2205 N N . LEU A 1 284 ? -13.906 16.309 22.617 1.00 94.12 284 LEU A N 1
ATOM 2206 C CA . LEU A 1 284 ? -12.963 17.421 22.773 1.00 94.12 284 LEU A CA 1
ATOM 2207 C C . LEU A 1 284 ? -13.039 18.040 24.177 1.00 94.12 284 LEU A C 1
ATOM 2209 O O . LEU A 1 284 ? -14.110 18.077 24.788 1.00 94.12 284 LEU A O 1
ATOM 2213 N N . TYR A 1 285 ? -11.948 18.644 24.658 1.00 95.19 285 TYR A N 1
ATOM 2214 C CA . TYR A 1 285 ? -11.962 19.448 25.894 1.00 95.19 285 TYR A CA 1
ATOM 2215 C C . TYR A 1 285 ? -12.984 20.585 25.809 1.00 95.19 285 TYR A C 1
ATOM 2217 O O . TYR A 1 285 ? -13.726 20.846 26.759 1.00 95.19 285 TYR A O 1
ATOM 2225 N N . ALA A 1 286 ? -13.098 21.188 24.622 1.00 94.06 286 ALA A N 1
ATOM 2226 C CA . ALA A 1 286 ? -14.055 22.247 24.337 1.00 94.06 286 ALA A CA 1
ATOM 2227 C C . ALA A 1 286 ? -15.514 21.834 24.604 1.00 94.06 286 ALA A C 1
ATOM 2229 O O . ALA A 1 286 ? -16.316 22.697 24.965 1.00 94.06 286 ALA A O 1
ATOM 2230 N N . ASN A 1 287 ? -15.866 20.544 24.475 1.00 93.75 287 ASN A N 1
ATOM 2231 C CA . ASN A 1 287 ? -17.213 20.072 24.800 1.00 93.75 287 ASN A CA 1
ATOM 2232 C C . ASN A 1 287 ? -17.520 20.339 26.276 1.00 93.75 287 ASN A C 1
ATOM 2234 O O . ASN A 1 287 ? -18.503 21.002 26.607 1.00 93.75 287 ASN A O 1
ATOM 2238 N N . ILE A 1 288 ? -16.637 19.891 27.168 1.00 92.69 288 ILE A N 1
ATOM 2239 C CA . ILE A 1 288 ? -16.790 20.054 28.616 1.00 92.69 288 ILE A CA 1
ATOM 2240 C C . ILE A 1 288 ? -16.635 21.517 29.034 1.00 92.69 288 ILE A C 1
ATOM 2242 O O . ILE A 1 288 ? -17.457 22.006 29.809 1.00 92.69 288 ILE A O 1
ATOM 2246 N N . GLU A 1 289 ? -15.651 22.244 28.512 1.00 92.88 289 GLU A N 1
ATOM 2247 C CA . GLU A 1 289 ? -15.398 23.643 28.889 1.00 92.88 289 GLU A CA 1
ATOM 2248 C C . GLU A 1 289 ? -16.561 24.570 28.512 1.00 92.88 289 GLU A C 1
ATOM 2250 O O . GLU A 1 289 ? -16.940 25.444 29.291 1.00 92.88 289 GLU A O 1
ATOM 2255 N N . ARG A 1 290 ? -17.170 24.350 27.341 1.00 94.06 290 ARG A N 1
ATOM 2256 C CA . ARG A 1 290 ? -18.236 25.212 26.805 1.00 94.06 290 ARG A CA 1
ATOM 2257 C C . ARG A 1 290 ? -19.647 24.673 27.035 1.00 94.06 290 ARG A C 1
ATOM 2259 O O . ARG A 1 290 ? -20.603 25.347 26.672 1.00 94.06 290 ARG A O 1
ATOM 2266 N N . ASN A 1 291 ? -19.790 23.493 27.644 1.00 92.06 291 ASN A N 1
ATOM 2267 C CA . ASN A 1 291 ? -21.066 22.776 27.777 1.00 92.06 291 ASN A CA 1
ATOM 2268 C C . ASN A 1 291 ? -21.753 22.507 26.427 1.00 92.06 291 ASN A C 1
ATOM 2270 O O . ASN A 1 291 ? -22.968 22.641 26.306 1.00 92.06 291 ASN A O 1
ATOM 2274 N N . ILE A 1 292 ? -20.972 22.136 25.412 1.00 93.56 292 ILE A N 1
ATOM 2275 C CA . ILE A 1 292 ? -21.484 21.808 24.079 1.00 93.56 292 ILE A CA 1
ATOM 2276 C C . ILE A 1 292 ? -21.385 20.289 23.897 1.00 93.56 292 ILE A C 1
ATOM 2278 O O . ILE A 1 292 ? -20.269 19.767 23.959 1.00 93.56 292 ILE A O 1
ATOM 2282 N N . PRO A 1 293 ? -22.497 19.568 23.678 1.00 92.38 293 PRO A N 1
ATOM 2283 C CA . PRO A 1 293 ? -22.459 18.127 23.448 1.00 92.38 293 PRO A CA 1
ATOM 2284 C C . PRO A 1 293 ? -21.739 17.786 22.135 1.00 92.38 293 PRO A C 1
ATOM 2286 O O . PRO A 1 293 ? -21.514 18.649 21.283 1.00 92.38 293 PRO A O 1
ATOM 2289 N N . VAL A 1 294 ? -21.348 16.521 21.976 1.00 89.56 294 VAL A N 1
ATOM 2290 C CA . VAL A 1 294 ? -20.756 16.016 20.729 1.00 89.56 294 VAL A CA 1
ATOM 2291 C C . VAL A 1 294 ? -21.726 16.207 19.557 1.00 89.56 294 VAL A C 1
ATOM 2293 O O . VAL A 1 294 ? -22.936 16.096 19.722 1.00 89.56 294 VAL A O 1
ATOM 2296 N N . GLY A 1 295 ? -21.203 16.510 18.365 1.00 86.00 295 GLY A N 1
ATOM 2297 C CA . GLY A 1 295 ? -22.033 16.795 17.187 1.00 86.00 295 GLY A CA 1
ATOM 2298 C C . GLY A 1 295 ? -22.845 15.597 16.689 1.00 86.00 295 GLY A C 1
ATOM 2299 O O . GLY A 1 295 ? -23.861 15.785 16.031 1.00 86.00 295 GLY A O 1
ATOM 2300 N N . VAL A 1 296 ? -22.424 14.383 17.032 1.00 84.31 296 VAL A N 1
ATOM 2301 C CA . VAL A 1 296 ? -23.063 13.124 16.657 1.00 84.31 296 VAL A CA 1
ATOM 2302 C C . VAL A 1 296 ? -23.577 12.465 17.931 1.00 84.31 296 VAL A C 1
ATOM 2304 O O . VAL A 1 296 ? -22.770 12.040 18.751 1.00 84.31 296 VAL A O 1
ATOM 2307 N N . ALA A 1 297 ? -24.892 12.418 18.120 1.00 86.81 297 ALA A N 1
ATOM 2308 C CA . ALA A 1 297 ? -25.521 11.895 19.329 1.00 86.81 297 ALA A CA 1
ATOM 2309 C C . ALA A 1 297 ? -26.882 11.273 19.008 1.00 86.81 297 ALA A C 1
ATOM 2311 O O . ALA A 1 297 ? -27.582 11.746 18.109 1.00 86.81 297 ALA A O 1
ATOM 2312 N N . ASP A 1 298 ? -27.258 10.237 19.752 1.00 86.25 298 ASP A N 1
ATOM 2313 C CA . ASP A 1 298 ? -28.593 9.648 19.704 1.00 86.25 298 ASP A CA 1
ATOM 2314 C C . ASP A 1 298 ? -29.586 10.399 20.609 1.00 86.25 298 ASP A C 1
ATOM 2316 O O . ASP A 1 298 ? -30.756 10.545 20.256 1.00 86.25 298 ASP A O 1
ATOM 2320 N N . ASP A 1 299 ? -29.103 10.944 21.731 1.00 90.31 299 ASP A N 1
ATOM 2321 C CA . ASP A 1 299 ? -29.865 11.781 22.658 1.00 90.31 299 ASP A CA 1
ATOM 2322 C C . ASP A 1 299 ? -28.983 12.903 23.240 1.00 90.31 299 ASP A C 1
ATOM 2324 O O . ASP A 1 299 ? -28.164 12.707 24.145 1.00 90.31 299 ASP A O 1
ATOM 2328 N N . TYR A 1 300 ? -29.182 14.124 22.734 1.00 92.81 300 TYR A N 1
ATOM 2329 C CA . TYR A 1 300 ? -28.442 15.307 23.176 1.00 92.81 300 TYR A CA 1
ATOM 2330 C C . TYR A 1 300 ? -28.747 15.724 24.623 1.00 92.81 300 TYR A C 1
ATOM 2332 O O . TYR A 1 300 ? -27.857 16.249 25.297 1.00 92.81 300 TYR A O 1
ATOM 2340 N N . ASP A 1 301 ? -29.967 15.504 25.123 1.00 94.19 301 ASP A N 1
ATOM 2341 C CA . ASP A 1 301 ? -30.300 15.814 26.519 1.00 94.19 301 ASP A CA 1
ATOM 2342 C C . ASP A 1 301 ? -29.553 14.855 27.453 1.00 94.19 301 ASP A C 1
ATOM 2344 O O . ASP A 1 301 ? -28.937 15.270 28.441 1.00 94.19 301 ASP A O 1
ATOM 2348 N N . GLN A 1 302 ? -29.495 13.576 27.081 1.00 94.25 302 GLN A N 1
ATOM 2349 C CA . GLN A 1 302 ? -28.687 12.595 27.791 1.00 94.25 302 GLN A CA 1
ATOM 2350 C C . GLN A 1 302 ? -27.184 12.910 27.709 1.00 94.25 302 GLN A C 1
ATOM 2352 O O . GLN A 1 302 ? -26.503 12.789 28.730 1.00 94.25 302 GLN A O 1
ATOM 2357 N N . CYS A 1 303 ? -26.659 13.393 26.573 1.00 93.94 303 CYS A N 1
ATOM 2358 C CA . CYS A 1 303 ? -25.275 13.887 26.482 1.00 93.94 303 CYS A CA 1
ATOM 2359 C C . CYS A 1 303 ? -24.995 15.006 27.492 1.00 93.94 303 CYS A C 1
ATOM 2361 O O . CYS A 1 303 ? -23.990 14.964 28.202 1.00 93.94 303 CYS A O 1
ATOM 2363 N N . LEU A 1 304 ? -25.885 15.996 27.597 1.00 94.38 304 LEU A N 1
ATOM 2364 C CA . LEU A 1 304 ? -25.727 17.097 28.551 1.00 94.38 304 LEU A CA 1
ATOM 2365 C C . LEU A 1 304 ? -25.744 16.591 30.000 1.00 94.38 304 LEU A C 1
ATOM 2367 O O . LEU A 1 304 ? -24.885 16.969 30.802 1.00 94.38 304 LEU A O 1
ATOM 2371 N N . ARG A 1 305 ? -26.662 15.677 30.336 1.00 94.88 305 ARG A N 1
ATOM 2372 C CA . ARG A 1 305 ? -26.707 15.028 31.659 1.00 94.88 305 ARG A CA 1
ATOM 2373 C C . ARG A 1 305 ? -25.431 14.243 31.951 1.00 94.88 305 ARG A C 1
ATOM 2375 O O . ARG A 1 305 ? -24.916 14.312 33.068 1.00 94.88 305 ARG A O 1
ATOM 2382 N N . ALA A 1 306 ? -24.902 13.530 30.962 1.00 94.75 306 ALA A N 1
ATOM 2383 C CA . ALA A 1 306 ? -23.651 12.792 31.073 1.00 94.75 306 ALA A CA 1
ATOM 2384 C C . ALA A 1 306 ? -22.458 13.722 31.333 1.00 94.75 306 ALA A C 1
ATOM 2386 O O . ALA A 1 306 ? -21.650 13.450 32.219 1.00 94.75 306 ALA A O 1
ATOM 2387 N N . MET A 1 307 ? -22.384 14.858 30.638 1.00 95.12 307 MET A N 1
ATOM 2388 C CA . MET A 1 307 ? -21.350 15.872 30.863 1.00 95.12 307 MET A CA 1
ATOM 2389 C C . MET A 1 307 ? -21.425 16.472 32.272 1.00 95.12 307 MET A C 1
ATOM 2391 O O . MET A 1 307 ? -20.397 16.628 32.930 1.00 95.12 307 MET A O 1
ATOM 2395 N N . ILE A 1 308 ? -22.631 16.762 32.774 1.00 94.81 308 ILE A N 1
ATOM 2396 C CA . ILE A 1 308 ? -22.837 17.223 34.159 1.00 94.81 308 ILE A CA 1
ATOM 2397 C C . ILE A 1 308 ? -22.374 16.152 35.154 1.00 94.81 308 ILE A C 1
ATOM 2399 O O . ILE A 1 308 ? -21.692 16.459 36.134 1.00 94.81 308 ILE A O 1
ATOM 2403 N N . LYS A 1 309 ? -22.716 14.886 34.897 1.00 94.62 309 LYS A N 1
ATOM 2404 C CA . LYS A 1 309 ? -22.318 13.748 35.731 1.00 94.62 309 LYS A CA 1
ATOM 2405 C C . LYS A 1 309 ? -20.795 13.594 35.782 1.00 94.62 309 LYS A C 1
ATOM 2407 O O . LYS A 1 309 ? -20.252 13.475 36.878 1.00 94.62 309 LYS A O 1
ATOM 2412 N N . LEU A 1 310 ? -20.113 13.679 34.636 1.00 95.12 310 LEU A N 1
ATOM 2413 C CA . LEU A 1 310 ? -18.649 13.643 34.544 1.00 95.12 310 LEU A CA 1
ATOM 2414 C C . LEU A 1 310 ? -18.006 14.756 35.376 1.00 95.12 310 LEU A C 1
ATOM 2416 O O . LEU A 1 310 ? -17.169 14.467 36.225 1.00 95.12 310 LEU A O 1
ATOM 2420 N N . LYS A 1 311 ? -18.463 16.004 35.213 1.00 94.75 311 LYS A N 1
ATOM 2421 C CA . LYS A 1 311 ? -17.961 17.164 35.976 1.00 94.75 311 LYS A CA 1
ATOM 2422 C C . LYS A 1 311 ? -18.130 17.030 37.486 1.00 94.75 311 LYS A C 1
ATOM 2424 O O . LYS A 1 311 ? -17.374 17.625 38.240 1.00 94.75 311 LYS A O 1
ATOM 2429 N N . ARG A 1 312 ? -19.142 16.285 37.939 1.00 94.06 312 ARG A N 1
ATOM 2430 C CA . ARG A 1 312 ? -19.380 16.048 39.369 1.00 94.06 312 ARG A CA 1
ATOM 2431 C C . ARG A 1 312 ? -18.491 14.947 39.943 1.00 94.06 312 ARG A C 1
ATOM 2433 O O . ARG A 1 312 ? -18.306 14.890 41.153 1.00 94.06 312 ARG A O 1
ATOM 2440 N N . MET A 1 313 ? -18.051 14.014 39.106 1.00 91.06 313 MET A N 1
ATOM 2441 C CA . MET A 1 313 ? -17.438 12.758 39.544 1.00 91.06 313 MET A CA 1
ATOM 2442 C C . MET A 1 313 ? -15.944 12.662 39.244 1.00 91.06 313 MET A C 1
ATOM 2444 O O . MET A 1 313 ? -15.301 11.751 39.760 1.00 91.06 313 MET A O 1
ATOM 2448 N N . ALA A 1 314 ? -15.409 13.559 38.420 1.00 94.62 314 ALA A N 1
ATOM 2449 C CA . ALA A 1 314 ? -14.007 13.578 38.051 1.00 94.62 314 ALA A CA 1
ATOM 2450 C C . ALA A 1 314 ? -13.435 14.993 38.131 1.00 94.62 314 ALA A C 1
ATOM 2452 O O . ALA A 1 314 ? -14.035 15.947 37.638 1.00 94.62 314 ALA A O 1
ATOM 2453 N N . ASP A 1 315 ? -12.251 15.086 38.726 1.00 94.50 315 ASP A N 1
ATOM 2454 C CA . ASP A 1 315 ? -11.426 16.289 38.781 1.00 94.50 315 ASP A CA 1
ATOM 2455 C C . ASP A 1 315 ? -10.754 16.536 37.422 1.00 94.50 315 ASP A C 1
ATOM 2457 O O . ASP A 1 315 ? -10.597 17.674 36.981 1.00 94.50 315 ASP A O 1
ATOM 2461 N N . VAL A 1 316 ? -10.399 15.448 36.728 1.00 94.44 316 VAL A N 1
ATOM 2462 C CA . VAL A 1 316 ? -9.782 15.466 35.399 1.00 94.44 316 VAL A CA 1
ATOM 2463 C C . VAL A 1 316 ? -10.642 14.657 34.436 1.00 94.44 316 VAL A C 1
ATOM 2465 O O . VAL A 1 316 ? -10.955 13.500 34.694 1.00 94.44 316 VAL A O 1
ATOM 2468 N N . ILE A 1 317 ? -11.018 15.245 33.302 1.00 95.75 317 ILE A N 1
ATOM 2469 C CA . ILE A 1 317 ? -11.801 14.570 32.259 1.00 95.75 317 ILE A CA 1
ATOM 2470 C C . ILE A 1 317 ? -10.959 14.513 30.990 1.00 95.75 317 ILE A C 1
ATOM 2472 O O . ILE A 1 317 ? -10.520 15.548 30.492 1.00 95.75 317 ILE A O 1
ATOM 2476 N N . ILE A 1 318 ? -10.741 13.308 30.475 1.00 94.88 318 ILE A N 1
ATOM 2477 C CA . ILE A 1 318 ? -9.954 13.036 29.276 1.00 94.88 318 ILE A CA 1
ATOM 2478 C C . ILE A 1 318 ? -10.915 12.729 28.121 1.00 94.88 318 ILE A C 1
ATOM 2480 O O . ILE A 1 318 ? -11.631 11.721 28.187 1.00 94.88 318 ILE A O 1
ATOM 2484 N N . PRO A 1 319 ? -10.971 13.591 27.091 1.00 94.00 319 PRO A N 1
ATOM 2485 C CA . PRO A 1 319 ? -11.766 13.345 25.894 1.00 94.00 319 PRO A CA 1
ATOM 2486 C C . PRO A 1 319 ? -11.126 12.271 25.002 1.00 94.00 319 PRO A C 1
ATOM 2488 O O . PRO A 1 319 ? -9.922 12.031 25.092 1.00 94.00 319 PRO A O 1
ATOM 2491 N N . SER A 1 320 ? -11.907 11.636 24.124 1.00 87.62 320 SER A N 1
ATOM 2492 C CA . SER A 1 320 ? -11.406 10.539 23.276 1.00 87.62 320 SER A CA 1
ATOM 2493 C C . SER A 1 320 ? -10.690 10.980 21.992 1.00 87.62 320 SER A C 1
ATOM 2495 O O . SER A 1 320 ? -9.825 10.246 21.521 1.00 87.62 320 SER A O 1
ATOM 2497 N N . HIS A 1 321 ? -10.999 12.160 21.436 1.00 88.75 321 HIS A N 1
ATOM 2498 C CA . HIS A 1 321 ? -10.540 12.572 20.094 1.00 88.75 321 HIS A CA 1
ATOM 2499 C C . HIS A 1 321 ? -9.802 13.918 20.063 1.00 88.75 321 HIS A C 1
ATOM 2501 O O . HIS A 1 321 ? -9.549 14.459 18.986 1.00 88.75 321 HIS A O 1
ATOM 2507 N N . ASP A 1 322 ? -9.458 14.492 21.219 1.00 91.62 322 ASP A N 1
ATOM 2508 C CA . ASP A 1 322 ? -8.777 15.787 21.261 1.00 91.62 322 ASP A CA 1
ATOM 2509 C C . ASP A 1 322 ? -7.259 15.619 21.081 1.00 91.62 322 ASP A C 1
ATOM 2511 O O . ASP A 1 322 ? -6.612 15.010 21.942 1.00 91.62 322 ASP A O 1
ATOM 2515 N N . PRO A 1 323 ? -6.640 16.182 20.023 1.00 90.00 323 PRO A N 1
ATOM 2516 C CA . PRO A 1 323 ? -5.190 16.103 19.837 1.00 90.00 323 PRO A CA 1
ATOM 2517 C C . PRO A 1 323 ? -4.411 16.759 20.986 1.00 90.00 323 PRO A C 1
ATOM 2519 O O . PRO A 1 323 ? -3.238 16.444 21.202 1.00 90.00 323 PRO A O 1
ATOM 2522 N N . GLU A 1 324 ? -5.049 17.648 21.751 1.00 93.19 324 GLU A N 1
ATOM 2523 C CA . GLU A 1 324 ? -4.455 18.268 22.929 1.00 93.19 324 GLU A CA 1
ATOM 2524 C C . GLU A 1 324 ? -4.161 17.249 24.045 1.00 93.19 324 GLU A C 1
ATOM 2526 O O . GLU A 1 324 ? -3.249 17.474 24.838 1.00 93.19 324 GLU A O 1
ATOM 2531 N N . VAL A 1 325 ? -4.840 16.092 24.085 1.00 91.25 325 VAL A N 1
ATOM 2532 C CA . VAL A 1 325 ? -4.535 15.012 25.047 1.00 91.25 325 VAL A CA 1
ATOM 2533 C C . VAL A 1 325 ? -3.088 14.546 24.895 1.00 91.25 325 VAL A C 1
ATOM 2535 O O . VAL A 1 325 ? -2.370 14.447 25.888 1.00 91.25 325 VAL A O 1
ATOM 2538 N N . LEU A 1 326 ? -2.622 14.341 23.660 1.00 89.00 326 LEU A N 1
ATOM 2539 C CA . LEU A 1 326 ? -1.243 13.919 23.390 1.00 89.00 326 LEU A CA 1
ATOM 2540 C C . LEU A 1 326 ? -0.221 15.013 23.717 1.00 89.00 326 LEU A C 1
ATOM 2542 O O . LEU A 1 326 ? 0.925 14.711 24.026 1.00 89.00 326 LEU A O 1
ATOM 2546 N N . ARG A 1 327 ? -0.619 1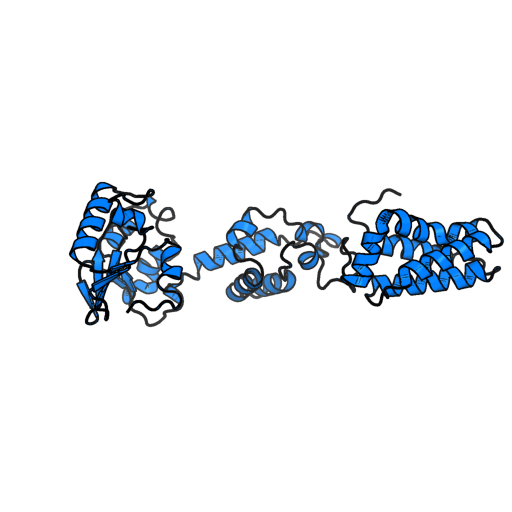6.289 23.683 1.00 91.75 327 ARG A N 1
ATOM 2547 C CA . ARG A 1 327 ? 0.260 17.402 24.074 1.00 91.75 327 ARG A CA 1
ATOM 2548 C C . ARG A 1 327 ? 0.351 17.557 25.588 1.00 91.75 327 ARG A C 1
ATOM 2550 O O . ARG A 1 327 ? 1.436 17.809 26.104 1.00 91.75 327 ARG A O 1
ATOM 2557 N N . ARG A 1 328 ? -0.768 17.385 26.298 1.00 90.88 328 ARG A N 1
ATOM 2558 C CA . ARG A 1 328 ? -0.828 17.437 27.768 1.00 90.88 328 ARG A CA 1
ATOM 2559 C C . ARG A 1 328 ? -0.177 16.213 28.412 1.00 90.88 328 ARG A C 1
ATOM 2561 O O . ARG A 1 328 ? 0.432 16.342 29.471 1.00 90.88 328 ARG A O 1
ATOM 2568 N N . TYR A 1 329 ? -0.272 15.054 27.762 1.00 90.50 329 TYR A N 1
ATOM 2569 C CA . TYR A 1 329 ? 0.225 13.771 28.262 1.00 90.50 329 TYR A CA 1
ATOM 2570 C C . TYR A 1 329 ? 1.093 13.062 27.205 1.00 90.50 329 TYR A C 1
ATOM 2572 O O . TYR A 1 329 ? 0.723 11.995 26.710 1.00 90.50 329 TYR A O 1
ATOM 2580 N N . PRO A 1 330 ? 2.272 13.615 26.860 1.00 86.00 330 PRO A N 1
ATOM 2581 C CA . PRO A 1 330 ? 3.092 13.137 25.737 1.00 86.00 330 PRO A CA 1
ATOM 2582 C C . PRO A 1 330 ? 3.614 11.708 25.905 1.00 86.00 330 PRO A C 1
ATOM 2584 O O . PRO A 1 330 ? 3.861 11.021 24.921 1.00 86.00 330 PRO A O 1
ATOM 2587 N N . ASN A 1 331 ? 3.730 11.237 27.147 1.00 88.44 331 ASN A N 1
ATOM 2588 C CA . ASN A 1 331 ? 4.166 9.875 27.462 1.00 88.44 331 ASN A CA 1
ATOM 2589 C C . ASN A 1 331 ? 2.989 8.923 27.744 1.00 88.44 331 ASN A C 1
ATOM 2591 O O . ASN A 1 331 ? 3.201 7.834 28.269 1.00 88.44 331 ASN A O 1
ATOM 2595 N N . GLY A 1 332 ? 1.745 9.355 27.500 1.00 80.75 332 GLY A N 1
ATOM 2596 C CA . GLY A 1 332 ? 0.536 8.588 27.821 1.00 80.75 332 GLY A CA 1
ATOM 2597 C C . GLY A 1 332 ? 0.269 8.408 29.323 1.00 80.75 332 GLY A C 1
ATOM 2598 O O . GLY A 1 332 ? -0.632 7.664 29.699 1.00 80.75 332 GLY A O 1
ATOM 2599 N N . ALA A 1 333 ? 1.040 9.073 30.188 1.00 84.19 333 ALA A N 1
ATOM 2600 C CA . ALA A 1 333 ? 0.893 9.007 31.637 1.00 84.19 333 ALA A CA 1
ATOM 2601 C C . ALA A 1 333 ? 0.047 10.175 32.155 1.00 84.19 333 ALA A C 1
ATOM 2603 O O . ALA A 1 333 ? 0.342 11.337 31.869 1.00 84.19 333 ALA A O 1
ATOM 2604 N N . ILE A 1 334 ? -0.974 9.857 32.951 1.00 81.25 334 ILE A N 1
ATOM 2605 C CA . ILE A 1 334 ? -1.904 10.818 33.550 1.00 81.25 334 ILE A CA 1
ATOM 2606 C C . ILE A 1 334 ? -1.821 10.671 35.076 1.00 81.25 334 ILE A C 1
ATOM 2608 O O . ILE A 1 334 ? -2.552 9.880 35.670 1.00 81.25 334 ILE A O 1
ATOM 2612 N N . GLY A 1 335 ? -0.908 11.433 35.691 1.00 67.25 335 GLY A N 1
ATOM 2613 C CA . GLY A 1 335 ? -0.662 11.441 37.146 1.00 67.25 335 GLY A CA 1
ATOM 2614 C C . GLY A 1 335 ? 0.306 10.377 37.671 1.00 67.25 335 GLY A C 1
ATOM 2615 O O . GLY A 1 335 ? 0.222 9.203 37.262 1.00 67.25 335 GLY A O 1
#